Protein AF-A0A9D5E9C3-F1 (afdb_monomer_lite)

Radius of gyration: 20.9 Å; chains: 1; bounding box: 45×48×68 Å

Structure (mmCIF, N/CA/C/O backbone):
data_AF-A0A9D5E9C3-F1
#
_entry.id   AF-A0A9D5E9C3-F1
#
loop_
_atom_site.group_PDB
_atom_site.id
_atom_site.type_symbol
_atom_site.label_atom_id
_atom_site.label_alt_id
_atom_site.label_comp_id
_atom_site.label_asym_id
_atom_site.label_entity_id
_atom_site.label_seq_id
_atom_site.pdbx_PDB_ins_code
_atom_site.Cartn_x
_atom_site.Cartn_y
_atom_site.Cartn_z
_atom_site.occupancy
_atom_site.B_iso_or_equiv
_atom_site.auth_seq_id
_atom_site.auth_comp_id
_atom_site.auth_asym_id
_atom_site.auth_atom_id
_atom_site.pdbx_PDB_model_num
ATOM 1 N N . MET A 1 1 ? -9.361 14.505 45.505 1.00 39.94 1 MET A N 1
ATOM 2 C CA . MET A 1 1 ? -9.891 13.967 44.232 1.00 39.94 1 MET A CA 1
ATOM 3 C C . MET A 1 1 ? -8.953 14.390 43.122 1.00 39.94 1 MET A C 1
ATOM 5 O O . MET A 1 1 ? -8.964 15.556 42.746 1.00 39.94 1 MET A O 1
ATOM 9 N N . ALA A 1 2 ? -8.088 13.479 42.681 1.00 33.25 2 ALA A N 1
ATOM 10 C CA . ALA A 1 2 ? -7.210 13.714 41.546 1.00 33.25 2 ALA A CA 1
ATOM 11 C C . ALA A 1 2 ? -8.075 13.864 40.290 1.00 33.25 2 ALA A C 1
ATOM 13 O O . ALA A 1 2 ? -8.842 12.965 39.948 1.00 33.25 2 ALA A O 1
ATOM 14 N N . LEU A 1 3 ? -7.992 15.026 39.646 1.00 36.69 3 LEU A N 1
ATOM 15 C CA . LEU A 1 3 ? -8.499 15.215 38.300 1.00 36.69 3 LEU A CA 1
ATOM 16 C C . LEU A 1 3 ? -7.567 14.401 37.400 1.00 36.69 3 LEU A C 1
ATOM 18 O O . LEU A 1 3 ? -6.481 14.860 37.056 1.00 36.69 3 LEU A O 1
ATOM 22 N N . ALA A 1 4 ? -7.954 13.162 37.098 1.00 35.88 4 ALA A N 1
ATOM 23 C CA . ALA A 1 4 ? -7.350 12.393 36.023 1.00 35.88 4 ALA A CA 1
ATOM 24 C C . ALA A 1 4 ? -7.684 13.120 34.716 1.00 35.88 4 ALA A C 1
ATOM 26 O O . ALA A 1 4 ? -8.667 12.822 34.045 1.00 35.88 4 ALA A O 1
ATOM 27 N N . GLY A 1 5 ? -6.899 14.147 34.397 1.00 37.91 5 GLY A N 1
ATOM 28 C CA . GLY A 1 5 ? -6.771 14.625 33.038 1.00 37.91 5 GLY A CA 1
ATOM 29 C C . GLY A 1 5 ? -6.123 13.495 32.264 1.00 37.91 5 GLY A C 1
ATOM 30 O O . GLY A 1 5 ? -4.901 13.390 32.232 1.00 37.91 5 GLY A O 1
ATOM 31 N N . THR A 1 6 ? -6.938 12.610 31.695 1.00 38.62 6 THR A N 1
ATOM 32 C CA . THR A 1 6 ? -6.488 11.773 30.594 1.00 38.62 6 THR A CA 1
ATOM 33 C C . THR A 1 6 ? -6.064 12.741 29.501 1.00 38.62 6 THR A C 1
ATOM 35 O O . THR A 1 6 ? -6.905 13.296 28.791 1.00 38.62 6 THR A O 1
ATOM 38 N N . ALA A 1 7 ? -4.761 13.009 29.413 1.00 38.16 7 ALA A N 1
ATOM 39 C CA . ALA A 1 7 ? -4.161 13.424 28.163 1.00 38.16 7 ALA A CA 1
ATOM 40 C C . ALA A 1 7 ? -4.707 12.442 27.124 1.00 38.16 7 ALA A C 1
ATOM 42 O O . ALA A 1 7 ? -4.489 11.237 27.250 1.00 38.16 7 ALA A O 1
ATOM 43 N N . LEU A 1 8 ? -5.547 12.928 26.210 1.00 45.97 8 LEU A N 1
ATOM 44 C CA . LEU A 1 8 ? -6.054 12.122 25.111 1.00 45.97 8 LEU A CA 1
ATOM 45 C C . LEU A 1 8 ? -4.814 11.691 24.337 1.00 45.97 8 LEU A C 1
ATOM 47 O O . LEU A 1 8 ? -4.210 12.510 23.646 1.00 45.97 8 LEU A O 1
ATOM 51 N N . GLY A 1 9 ? -4.369 10.456 24.564 1.00 47.78 9 GLY A N 1
ATOM 52 C CA . GLY A 1 9 ? -3.221 9.908 23.868 1.00 47.78 9 GLY A CA 1
ATOM 53 C C . GLY A 1 9 ? -3.497 10.024 22.378 1.00 47.78 9 GLY A C 1
ATOM 54 O O . GLY A 1 9 ? -4.473 9.457 21.890 1.00 47.78 9 GLY A O 1
ATOM 55 N N . GLN A 1 10 ? -2.665 10.793 21.676 1.00 67.50 10 GLN A N 1
ATOM 56 C CA . GLN A 1 10 ? -2.529 10.714 20.227 1.00 67.50 10 GLN A CA 1
ATOM 57 C C . GLN A 1 10 ? -1.976 9.322 19.921 1.00 67.50 10 GLN A C 1
ATOM 59 O O . GLN A 1 10 ? -0.769 9.112 19.837 1.00 67.50 10 GLN A O 1
ATOM 64 N N . GLY A 1 11 ? -2.871 8.342 19.884 1.00 78.75 11 GLY A N 1
ATOM 65 C CA . GLY A 1 11 ? -2.533 6.967 19.582 1.00 78.75 11 GLY A CA 1
ATOM 66 C C . GLY A 1 11 ? -2.077 6.848 18.137 1.00 78.75 11 GLY A C 1
ATOM 67 O O . GLY A 1 11 ? -2.652 7.486 17.256 1.00 78.75 11 GLY A O 1
ATOM 68 N N . THR A 1 12 ? -1.061 6.031 17.884 1.00 89.25 12 THR A N 1
ATOM 69 C CA . THR A 1 12 ? -0.690 5.658 16.515 1.00 89.25 12 THR A CA 1
ATOM 70 C C . THR A 1 12 ? -1.336 4.323 16.182 1.00 89.25 12 THR A C 1
ATOM 72 O O . THR A 1 12 ? -1.284 3.391 16.978 1.00 89.25 12 THR A O 1
ATOM 75 N N . VAL A 1 13 ? -1.946 4.230 15.008 1.00 92.62 13 VAL A N 1
ATOM 76 C CA . VAL A 1 13 ? -2.424 2.974 14.430 1.00 92.62 13 VAL A CA 1
ATOM 77 C C . VAL A 1 13 ? -1.456 2.559 13.347 1.00 92.62 13 VAL A C 1
ATOM 79 O O . VAL A 1 13 ? -1.006 3.394 12.560 1.00 92.62 13 VAL A O 1
ATOM 82 N N . ARG A 1 14 ? -1.137 1.269 13.309 1.00 94.94 14 ARG A N 1
ATOM 83 C CA . ARG A 1 14 ? -0.261 0.678 12.302 1.00 94.94 14 ARG A CA 1
ATOM 84 C C . ARG A 1 14 ? -1.067 -0.250 11.411 1.00 94.94 14 ARG A C 1
ATOM 86 O O . ARG A 1 14 ? -1.921 -0.998 11.878 1.00 94.94 14 ARG A O 1
ATOM 93 N N . PHE A 1 15 ? -0.768 -0.209 10.127 1.00 96.06 15 PHE A N 1
ATOM 94 C CA . PHE A 1 15 ? -1.408 -0.999 9.092 1.00 96.06 15 PHE A CA 1
ATOM 95 C C . PHE A 1 15 ? -0.355 -1.853 8.414 1.00 96.06 15 PHE A C 1
ATOM 97 O O . PHE A 1 15 ? 0.727 -1.355 8.109 1.00 96.06 15 PHE A O 1
ATOM 104 N N . SER A 1 16 ? -0.655 -3.120 8.145 1.00 96.88 16 SER A N 1
ATOM 105 C CA . SER A 1 16 ? 0.271 -3.953 7.383 1.00 96.88 16 SER A CA 1
ATOM 106 C C . SER A 1 16 ? -0.403 -5.103 6.653 1.00 96.88 16 SER A C 1
ATOM 108 O O . SER A 1 16 ? -1.439 -5.612 7.079 1.00 96.88 16 SER A O 1
ATOM 110 N N . PHE A 1 17 ? 0.213 -5.520 5.552 1.00 95.62 17 PHE A N 1
ATOM 111 C CA . PHE A 1 17 ? 0.013 -6.839 4.963 1.00 95.62 17 PHE A CA 1
ATOM 112 C C . PHE A 1 17 ? 1.307 -7.285 4.279 1.00 95.62 17 PHE A C 1
ATOM 114 O O . PHE A 1 17 ? 2.142 -6.466 3.884 1.00 95.62 17 PHE A O 1
ATOM 121 N N . ALA A 1 18 ? 1.444 -8.590 4.097 1.00 92.56 18 ALA A N 1
ATOM 122 C CA . ALA A 1 18 ? 2.426 -9.174 3.197 1.00 92.56 18 ALA A CA 1
ATOM 123 C C . ALA A 1 18 ? 1.689 -9.923 2.087 1.00 92.56 18 ALA A C 1
ATOM 125 O O . ALA A 1 18 ? 0.591 -10.438 2.323 1.00 92.56 18 ALA A O 1
ATOM 126 N N . ASP A 1 19 ? 2.277 -9.960 0.894 1.00 90.00 19 ASP A N 1
ATOM 127 C CA . ASP A 1 19 ? 1.732 -10.748 -0.205 1.00 90.00 19 ASP A CA 1
ATOM 128 C C . ASP A 1 19 ? 1.502 -12.212 0.206 1.00 90.00 19 ASP A C 1
ATOM 130 O O . ASP A 1 19 ? 2.277 -12.780 0.988 1.00 90.00 19 ASP A O 1
ATOM 134 N N . PRO A 1 20 ? 0.449 -12.850 -0.332 1.00 83.56 20 PRO A N 1
ATOM 135 C CA . PRO A 1 20 ? 0.214 -14.259 -0.102 1.00 83.56 20 PRO A CA 1
ATOM 136 C C . PRO A 1 20 ? 1.337 -15.066 -0.756 1.00 83.56 20 PRO A C 1
ATOM 138 O O . PRO A 1 20 ? 1.889 -14.690 -1.794 1.00 83.56 20 PRO A O 1
ATOM 141 N N . ALA A 1 21 ? 1.687 -16.198 -0.148 1.00 73.88 21 ALA A N 1
ATOM 142 C CA . ALA A 1 21 ? 2.752 -17.042 -0.666 1.00 73.88 21 ALA A CA 1
ATOM 143 C C . ALA A 1 21 ? 2.440 -17.509 -2.101 1.00 73.88 21 ALA A C 1
ATOM 145 O O . ALA A 1 21 ? 1.357 -18.027 -2.369 1.00 73.88 21 ALA A O 1
ATOM 146 N N . GLY A 1 22 ? 3.417 -17.384 -3.005 1.00 68.50 22 GLY A N 1
ATOM 147 C CA . GLY A 1 22 ? 3.388 -18.069 -4.302 1.00 68.50 22 GLY A CA 1
ATOM 148 C C . GLY A 1 22 ? 2.946 -17.265 -5.531 1.00 68.50 22 GLY A C 1
ATOM 149 O O . GLY A 1 22 ? 2.510 -17.882 -6.499 1.00 68.50 22 GLY A O 1
ATOM 150 N N . GLY A 1 23 ? 3.106 -15.939 -5.579 1.00 70.75 23 GLY A N 1
ATOM 151 C CA . GLY A 1 23 ? 2.921 -15.196 -6.834 1.00 70.75 23 GLY A CA 1
ATOM 152 C C . GLY A 1 23 ? 3.382 -13.741 -6.782 1.00 70.75 23 GLY A C 1
ATOM 153 O O . GLY A 1 23 ? 3.457 -13.162 -5.706 1.00 70.75 23 GLY A O 1
ATOM 154 N N . ARG A 1 24 ? 3.667 -13.168 -7.961 1.00 88.25 24 ARG A N 1
ATOM 155 C CA . ARG A 1 24 ? 4.041 -11.759 -8.168 1.00 88.25 24 ARG A CA 1
ATOM 156 C C . ARG A 1 24 ? 2.793 -10.918 -8.420 1.00 88.25 24 ARG A C 1
ATOM 158 O O . ARG A 1 24 ? 2.426 -10.683 -9.571 1.00 88.25 24 ARG A O 1
ATOM 165 N N . GLN A 1 25 ? 2.119 -10.538 -7.339 1.00 93.06 25 GLN A N 1
ATOM 166 C CA . GLN A 1 25 ? 0.794 -9.914 -7.395 1.00 93.06 25 GLN A CA 1
ATOM 167 C C . GLN A 1 25 ? 0.828 -8.466 -7.896 1.00 93.06 25 GLN A C 1
ATOM 169 O O . GLN A 1 25 ? -0.174 -7.964 -8.402 1.00 93.06 25 GLN A O 1
ATOM 174 N N . LEU A 1 26 ? 1.977 -7.792 -7.791 1.00 94.81 26 LEU A N 1
ATOM 175 C CA . LEU A 1 26 ? 2.174 -6.448 -8.318 1.00 94.81 26 LEU A CA 1
ATOM 176 C C . LEU A 1 26 ? 2.711 -6.522 -9.748 1.00 94.81 26 LEU A C 1
ATOM 178 O O . LEU A 1 26 ? 3.733 -7.154 -10.006 1.00 94.81 26 LEU A O 1
ATOM 182 N N . THR A 1 27 ? 2.068 -5.820 -10.676 1.00 95.31 27 THR A N 1
ATOM 183 C CA . THR A 1 27 ? 2.518 -5.703 -12.068 1.00 95.31 27 THR A CA 1
ATOM 184 C C . THR A 1 27 ? 2.642 -4.239 -12.457 1.00 95.31 27 THR A C 1
ATOM 186 O O . THR A 1 27 ? 1.715 -3.473 -12.229 1.00 95.31 27 THR A O 1
ATOM 189 N N . ASN A 1 28 ? 3.758 -3.860 -13.078 1.00 94.50 28 ASN A N 1
ATOM 190 C CA . ASN A 1 28 ? 3.872 -2.636 -13.865 1.00 94.50 28 ASN A CA 1
ATOM 191 C C . ASN A 1 28 ? 3.694 -2.979 -15.344 1.00 94.50 28 ASN A C 1
ATOM 193 O O . ASN A 1 28 ? 4.502 -3.724 -15.909 1.00 94.50 28 ASN A O 1
ATOM 197 N N . ALA A 1 29 ? 2.676 -2.408 -15.976 1.00 93.19 29 ALA A N 1
ATOM 198 C CA . ALA A 1 29 ? 2.455 -2.510 -17.409 1.00 93.19 29 ALA A CA 1
ATOM 199 C C . ALA A 1 29 ? 2.175 -1.118 -17.976 1.00 93.19 29 ALA A C 1
ATOM 201 O O . ALA A 1 29 ? 1.230 -0.456 -17.556 1.00 93.19 29 ALA A O 1
ATOM 202 N N . ALA A 1 30 ? 3.003 -0.676 -18.928 1.00 89.88 30 ALA A N 1
ATOM 203 C CA . ALA A 1 30 ? 2.865 0.630 -19.577 1.00 89.88 30 ALA A CA 1
ATOM 204 C C . ALA A 1 30 ? 2.742 1.784 -18.561 1.00 89.88 30 ALA A C 1
ATOM 206 O O . ALA A 1 30 ? 1.816 2.591 -18.623 1.00 89.88 30 ALA A O 1
ATOM 207 N N . SER A 1 31 ? 3.668 1.821 -17.596 1.00 91.62 31 SER A N 1
ATOM 208 C CA . SER A 1 31 ? 3.702 2.813 -16.513 1.00 91.62 31 SER A CA 1
ATOM 209 C C . SER A 1 31 ? 2.483 2.811 -15.585 1.00 91.62 31 SER A C 1
ATOM 211 O O . SER A 1 31 ? 2.291 3.756 -14.827 1.00 91.62 31 SER A O 1
ATOM 213 N N . THR A 1 32 ? 1.662 1.763 -15.617 1.00 94.75 32 THR A N 1
ATOM 214 C CA . THR A 1 32 ? 0.571 1.569 -14.664 1.00 94.75 32 THR A CA 1
ATOM 215 C C . THR A 1 32 ? 0.895 0.382 -13.773 1.00 94.75 32 THR A C 1
ATOM 217 O O . THR A 1 32 ? 1.017 -0.750 -14.241 1.00 94.75 32 THR A O 1
ATOM 220 N N . LEU A 1 33 ? 1.018 0.648 -12.479 1.00 95.75 33 LEU A N 1
ATOM 221 C CA . LEU A 1 33 ? 1.084 -0.361 -11.440 1.00 95.75 33 LEU A CA 1
ATOM 222 C C . LEU A 1 33 ? -0.328 -0.816 -11.086 1.00 95.75 33 LEU A C 1
ATOM 224 O O . LEU A 1 33 ? -1.202 -0.002 -10.772 1.00 95.75 33 LEU A O 1
ATOM 228 N N . THR A 1 34 ? -0.520 -2.126 -11.106 1.00 96.31 34 THR A N 1
ATOM 229 C CA . THR A 1 34 ? -1.755 -2.793 -10.708 1.00 96.31 34 THR A CA 1
ATOM 230 C C . THR A 1 34 ? -1.462 -3.963 -9.790 1.00 96.31 34 THR A C 1
ATOM 232 O O . THR A 1 34 ? -0.425 -4.614 -9.927 1.00 96.31 34 THR A O 1
ATOM 235 N N . TYR A 1 35 ? -2.395 -4.253 -8.891 1.00 95.06 35 TYR A N 1
ATOM 236 C CA . TYR A 1 35 ? -2.349 -5.433 -8.033 1.00 95.06 35 TYR A CA 1
ATOM 237 C C . TYR A 1 35 ? -3.403 -6.456 -8.464 1.00 95.06 35 TYR A C 1
ATOM 239 O O . TYR A 1 35 ? -4.497 -6.061 -8.875 1.00 95.06 35 TYR A O 1
ATOM 247 N N . ASP A 1 36 ? -3.087 -7.749 -8.366 1.00 92.38 36 ASP A N 1
ATOM 248 C CA . ASP A 1 36 ? -4.055 -8.822 -8.593 1.00 92.38 36 ASP A CA 1
ATOM 249 C C . ASP A 1 36 ? -5.148 -8.797 -7.517 1.00 92.38 36 ASP A C 1
ATOM 251 O O . ASP A 1 36 ? -4.983 -9.260 -6.386 1.00 92.38 36 ASP A O 1
ATOM 255 N N . SER A 1 37 ? -6.313 -8.275 -7.891 1.00 85.25 37 SER A N 1
ATOM 256 C CA . SER A 1 37 ? -7.471 -8.206 -7.011 1.00 85.25 37 SER A CA 1
ATOM 257 C C . SER A 1 37 ? -8.120 -9.567 -6.755 1.00 85.25 37 SER A C 1
ATOM 259 O O . SER A 1 37 ? -9.111 -9.615 -6.029 1.00 85.25 37 SER A O 1
ATOM 261 N N . ALA A 1 38 ? -7.609 -10.682 -7.291 1.00 87.12 38 ALA A N 1
ATOM 262 C CA . ALA A 1 38 ? -8.002 -12.037 -6.906 1.00 87.12 38 ALA A CA 1
ATOM 263 C C . ALA A 1 38 ? -7.233 -12.559 -5.677 1.00 87.12 38 ALA A C 1
ATOM 265 O O . ALA A 1 38 ? -7.743 -13.434 -4.973 1.00 87.12 38 ALA A O 1
ATOM 266 N N . ALA A 1 39 ? -6.064 -11.992 -5.370 1.00 90.50 39 ALA A N 1
ATOM 267 C CA . ALA A 1 39 ? -5.250 -12.403 -4.235 1.00 90.50 39 ALA A CA 1
ATOM 268 C C . ALA A 1 39 ? -5.952 -12.121 -2.890 1.00 90.50 39 ALA A C 1
ATOM 270 O O . ALA A 1 39 ? -6.578 -11.073 -2.683 1.00 90.50 39 ALA A O 1
ATOM 271 N N . VAL A 1 40 ? -5.870 -13.087 -1.971 1.00 91.81 40 VAL A N 1
ATOM 272 C CA . VAL A 1 40 ? -6.422 -12.982 -0.613 1.00 91.81 40 VAL A CA 1
ATOM 273 C C . VAL A 1 40 ? -5.310 -12.574 0.342 1.00 91.81 40 VAL A C 1
ATOM 275 O O . VAL A 1 40 ? -4.254 -13.202 0.373 1.00 91.81 40 VAL A O 1
ATOM 278 N N . LEU A 1 41 ? -5.568 -11.531 1.125 1.00 92.88 41 LEU A N 1
ATOM 279 C CA . LEU A 1 41 ? -4.627 -10.920 2.053 1.00 92.88 41 LEU A CA 1
ATOM 280 C C . LEU A 1 41 ? -5.129 -11.030 3.487 1.00 92.88 41 LEU A C 1
ATOM 282 O O . LEU A 1 41 ? -6.326 -10.917 3.759 1.00 92.88 41 LEU A O 1
ATOM 286 N N . SER A 1 42 ? -4.174 -11.141 4.404 1.00 94.50 42 SER A N 1
ATOM 287 C CA . SER A 1 42 ? -4.385 -10.853 5.819 1.00 94.50 42 SER A CA 1
ATOM 288 C C . SER A 1 42 ? -3.950 -9.419 6.081 1.00 94.50 42 SER A C 1
ATOM 290 O O . SER A 1 42 ? -2.754 -9.132 6.134 1.00 94.50 42 SER A O 1
ATOM 292 N N . PHE A 1 43 ? -4.918 -8.515 6.222 1.00 96.31 43 PHE A N 1
ATOM 293 C CA . PHE A 1 43 ? -4.640 -7.122 6.553 1.00 96.31 43 PHE A CA 1
ATOM 294 C C . PHE A 1 43 ? -4.744 -6.900 8.060 1.00 96.31 43 PHE A C 1
ATOM 296 O O . PHE A 1 43 ? -5.778 -7.179 8.665 1.00 96.31 43 PHE A O 1
ATOM 303 N N . ILE A 1 44 ? -3.669 -6.408 8.664 1.00 96.94 44 ILE A N 1
ATOM 304 C CA . ILE A 1 44 ? -3.549 -6.226 10.108 1.00 96.94 44 ILE A CA 1
ATOM 305 C C . ILE A 1 44 ? -3.648 -4.739 10.431 1.00 96.94 44 ILE A C 1
ATOM 307 O O . ILE A 1 44 ? -2.950 -3.914 9.837 1.00 96.94 44 ILE A O 1
ATOM 311 N N . VAL A 1 45 ? -4.490 -4.425 11.411 1.00 96.25 45 VAL A N 1
ATOM 312 C CA . VAL A 1 45 ? -4.638 -3.104 12.018 1.00 96.25 45 VAL A CA 1
ATOM 313 C C . VAL A 1 45 ? -4.247 -3.220 13.480 1.00 96.25 45 VAL A C 1
ATOM 315 O O . VAL A 1 45 ? -4.982 -3.798 14.276 1.00 96.25 45 VAL A O 1
ATOM 318 N N . ASP A 1 46 ? -3.089 -2.681 13.835 1.00 94.75 46 ASP A N 1
ATOM 319 C CA . ASP A 1 46 ? -2.586 -2.682 15.203 1.00 94.75 46 ASP A CA 1
ATOM 320 C C . ASP A 1 46 ? -2.819 -1.318 15.855 1.00 94.75 46 ASP A C 1
ATOM 322 O O . ASP A 1 46 ? -2.227 -0.307 15.469 1.00 94.75 46 ASP A O 1
ATOM 326 N N . GLY A 1 47 ? -3.723 -1.309 16.831 1.00 90.62 47 GLY A N 1
ATOM 327 C CA . GLY A 1 47 ? -4.084 -0.150 17.636 1.00 90.62 47 GLY A CA 1
ATOM 328 C C . GLY A 1 47 ? -3.511 -0.157 19.044 1.00 90.62 47 GLY A C 1
ATOM 329 O O . GLY A 1 47 ? -3.968 0.636 19.867 1.00 90.62 47 GLY A O 1
ATOM 330 N N . SER A 1 48 ? -2.575 -1.055 19.363 1.00 89.94 48 SER A N 1
ATOM 331 C CA . SER A 1 48 ? -2.089 -1.241 20.737 1.00 89.94 48 SER A CA 1
ATOM 332 C C . SER A 1 48 ? -1.503 0.046 21.331 1.00 89.94 48 SER A C 1
ATOM 334 O O . SER A 1 48 ? -1.837 0.406 22.461 1.00 89.94 48 SER A O 1
ATOM 336 N N . ASP A 1 49 ? -0.752 0.808 20.532 1.00 86.06 49 ASP A N 1
ATOM 337 C CA . ASP A 1 49 ? -0.232 2.140 20.888 1.00 86.06 49 ASP A CA 1
ATOM 338 C C . ASP A 1 49 ? -1.341 3.193 21.082 1.00 86.06 49 ASP A C 1
ATOM 340 O O . ASP A 1 49 ? -1.140 4.219 21.732 1.00 86.06 49 ASP A O 1
ATOM 344 N N . ALA A 1 50 ? -2.521 2.954 20.512 1.00 84.81 50 ALA A N 1
ATOM 345 C CA . ALA A 1 50 ? -3.705 3.794 20.633 1.00 84.81 50 ALA A CA 1
ATOM 346 C C . ALA A 1 50 ? -4.724 3.295 21.669 1.00 84.81 50 ALA A C 1
ATOM 348 O O . ALA A 1 50 ? -5.793 3.890 21.815 1.00 84.81 50 ALA A O 1
ATOM 349 N N . GLY A 1 51 ? -4.405 2.224 22.401 1.00 84.12 51 GLY A N 1
ATOM 350 C CA . GLY A 1 51 ? -5.255 1.685 23.460 1.00 84.12 51 GLY A CA 1
ATOM 351 C C . GLY A 1 51 ? -6.411 0.803 22.980 1.00 84.12 51 GLY A C 1
ATOM 352 O O . GLY A 1 51 ? -7.367 0.621 23.734 1.00 84.12 51 GLY A O 1
ATOM 353 N N . PHE A 1 52 ? -6.347 0.241 21.767 1.00 86.38 52 PHE A N 1
ATOM 354 C CA . PHE A 1 52 ? -7.309 -0.762 21.286 1.00 86.38 52 PHE A CA 1
ATOM 355 C C . PHE A 1 52 ? -6.597 -1.998 20.705 1.00 86.38 52 PHE A C 1
ATOM 357 O O . PHE A 1 52 ? -5.430 -1.914 20.328 1.00 86.38 52 PHE A O 1
ATOM 364 N N . PRO A 1 53 ? -7.234 -3.184 20.692 1.00 89.31 53 PRO A N 1
ATOM 365 C CA . PRO A 1 53 ? -6.550 -4.414 20.306 1.00 89.31 53 PRO A CA 1
ATOM 366 C C . PRO A 1 53 ? -6.210 -4.443 18.813 1.00 89.31 53 PRO A C 1
ATOM 368 O O . PRO A 1 53 ? -6.869 -3.812 17.986 1.00 89.31 53 PRO A O 1
ATOM 371 N N . SER A 1 54 ? -5.206 -5.248 18.466 1.00 93.88 54 SER A N 1
ATOM 372 C CA . SER A 1 54 ? -4.920 -5.568 17.069 1.00 93.88 54 SER A CA 1
ATOM 373 C C . SER A 1 54 ? -6.068 -6.371 16.452 1.00 93.88 54 SER A C 1
ATOM 375 O O . SER A 1 54 ? -6.601 -7.295 17.070 1.00 93.88 54 SER A O 1
ATOM 377 N N . THR A 1 55 ? -6.447 -6.012 15.229 1.00 95.00 55 THR A N 1
ATOM 378 C CA . THR A 1 55 ? -7.513 -6.648 14.453 1.00 95.00 55 THR A CA 1
ATOM 379 C C . THR A 1 55 ? -6.963 -7.131 13.119 1.00 95.00 55 THR A C 1
ATOM 381 O O . THR A 1 55 ? -6.224 -6.417 12.447 1.00 95.00 55 THR A O 1
ATOM 384 N N . THR A 1 56 ? -7.336 -8.346 12.711 1.00 96.25 56 THR A N 1
ATOM 385 C CA . THR A 1 56 ? -6.941 -8.919 11.417 1.00 96.25 56 THR A CA 1
ATOM 386 C C . THR A 1 56 ? -8.158 -9.125 10.525 1.00 96.25 56 THR A C 1
ATOM 388 O O . THR A 1 56 ? -9.083 -9.854 10.875 1.00 96.25 56 THR A O 1
ATOM 391 N N . PHE A 1 57 ? -8.121 -8.537 9.334 1.00 94.69 57 PHE A N 1
ATOM 392 C CA . PHE A 1 57 ? -9.059 -8.785 8.248 1.00 94.69 57 PHE A CA 1
ATOM 393 C C . PHE A 1 57 ? -8.494 -9.904 7.361 1.00 94.69 57 PHE A C 1
ATOM 395 O O . PHE A 1 57 ? -7.714 -9.650 6.446 1.00 94.69 57 PHE A O 1
ATOM 402 N N . ALA A 1 58 ? -8.856 -11.156 7.661 1.00 93.25 58 ALA A N 1
ATOM 403 C CA . ALA A 1 58 ? -8.284 -12.356 7.027 1.00 93.25 58 ALA A CA 1
ATOM 404 C C . ALA A 1 58 ? -8.783 -12.642 5.592 1.00 93.25 58 ALA A C 1
ATOM 406 O O . ALA A 1 58 ? -8.245 -13.512 4.915 1.00 93.25 58 ALA A O 1
ATOM 407 N N . ASN A 1 59 ? -9.825 -11.940 5.137 1.00 92.69 59 ASN A N 1
ATOM 408 C CA . ASN A 1 59 ? -10.373 -12.041 3.780 1.00 92.69 59 ASN A CA 1
ATOM 409 C C . ASN A 1 59 ? -10.285 -10.685 3.061 1.00 92.69 59 ASN A C 1
ATOM 411 O O . ASN A 1 59 ? -11.252 -10.222 2.446 1.00 92.69 59 ASN A O 1
ATOM 415 N N . ALA A 1 60 ? -9.152 -9.998 3.217 1.00 94.19 60 ALA A N 1
ATOM 416 C CA . ALA A 1 60 ? -8.918 -8.718 2.569 1.00 94.19 60 ALA A CA 1
ATOM 417 C C . ALA A 1 60 ? -8.438 -8.916 1.123 1.00 94.19 60 ALA A C 1
ATOM 419 O O . ALA A 1 60 ? -7.843 -9.933 0.771 1.00 94.19 60 ALA A O 1
ATOM 420 N N . GLY A 1 61 ? -8.718 -7.941 0.271 1.00 93.56 61 GLY A N 1
ATOM 421 C CA . GLY A 1 61 ? -8.178 -7.811 -1.075 1.00 93.56 61 GLY A CA 1
ATOM 422 C C . GLY A 1 61 ? -7.607 -6.412 -1.259 1.00 93.56 61 GLY A C 1
ATOM 423 O O . GLY A 1 61 ? -7.945 -5.492 -0.509 1.00 93.56 61 GLY A O 1
ATOM 424 N N . LEU A 1 62 ? -6.739 -6.261 -2.254 1.00 94.38 62 LEU A N 1
ATOM 425 C CA . LEU A 1 62 ? -6.151 -4.982 -2.621 1.00 94.38 62 LEU A CA 1
ATOM 426 C C . LEU A 1 62 ? -6.512 -4.654 -4.066 1.00 94.38 62 LEU A C 1
ATOM 428 O O . LEU A 1 62 ? -6.265 -5.427 -4.986 1.00 94.38 62 LEU A O 1
ATOM 432 N N . GLU A 1 63 ? -7.084 -3.476 -4.256 1.00 93.50 63 GLU A N 1
ATOM 433 C CA . GLU A 1 63 ? -7.152 -2.818 -5.548 1.00 93.50 63 GLU A CA 1
ATOM 434 C C . GLU A 1 63 ? -6.106 -1.712 -5.539 1.00 93.50 63 GLU A C 1
ATOM 436 O O . GLU A 1 63 ? -6.142 -0.820 -4.695 1.00 93.50 63 GLU A O 1
ATOM 441 N N . LEU A 1 64 ? -5.159 -1.777 -6.465 1.00 95.12 64 LEU A N 1
ATOM 442 C CA . LEU A 1 64 ? -4.110 -0.780 -6.617 1.00 95.12 64 LEU A CA 1
ATOM 443 C C . LEU A 1 64 ? -4.101 -0.339 -8.071 1.00 95.12 64 LEU A C 1
ATOM 445 O O . LEU A 1 64 ? -4.079 -1.179 -8.972 1.00 95.12 64 LEU A O 1
ATOM 449 N N . ARG A 1 65 ? -4.141 0.973 -8.286 1.00 95.62 65 ARG A N 1
ATOM 450 C CA . ARG A 1 65 ? -4.030 1.599 -9.603 1.00 95.62 65 ARG A CA 1
ATOM 451 C C . ARG A 1 65 ? -3.201 2.858 -9.457 1.00 95.62 65 ARG A C 1
ATOM 453 O O . ARG A 1 65 ? -3.705 3.891 -9.022 1.00 95.62 65 ARG A O 1
ATOM 460 N N . LEU A 1 66 ? -1.925 2.743 -9.799 1.00 96.12 66 LEU A N 1
ATOM 461 C CA . LEU A 1 66 ? -0.961 3.827 -9.674 1.00 96.12 66 LEU A CA 1
ATOM 462 C C . LEU A 1 66 ? -0.285 4.073 -11.022 1.00 96.12 66 LEU A C 1
ATOM 464 O O . LEU A 1 66 ? 0.228 3.148 -11.641 1.00 96.12 66 LEU A O 1
ATOM 468 N N . SER A 1 67 ? -0.270 5.318 -11.472 1.00 95.25 67 SER A N 1
ATOM 469 C CA . SER A 1 67 ? 0.505 5.772 -12.620 1.00 95.25 67 SER A CA 1
ATOM 470 C C . SER A 1 67 ? 1.916 6.130 -12.168 1.00 95.25 67 SER A C 1
ATOM 472 O O . SER A 1 67 ? 2.090 6.845 -11.184 1.00 95.25 67 SER A O 1
ATOM 474 N N . VAL A 1 68 ? 2.920 5.672 -12.909 1.00 93.62 68 VAL A N 1
ATOM 475 C CA . VAL A 1 68 ? 4.337 5.951 -12.667 1.00 93.62 68 VAL A CA 1
ATOM 476 C C . VAL A 1 68 ? 4.846 6.911 -13.738 1.00 93.62 68 VAL A C 1
ATOM 478 O O . VAL A 1 68 ? 4.770 6.634 -14.933 1.00 93.62 68 VAL A O 1
ATOM 481 N N . GLY A 1 69 ? 5.354 8.066 -13.323 1.00 92.19 69 GLY A N 1
ATOM 482 C CA . GLY A 1 69 ? 5.939 9.045 -14.232 1.00 92.19 69 GLY A CA 1
ATOM 483 C C . GLY A 1 69 ? 7.336 8.658 -14.722 1.00 92.19 69 GLY A C 1
ATOM 484 O O . GLY A 1 69 ? 7.843 7.564 -14.474 1.00 92.19 69 GLY A O 1
ATOM 485 N N . ALA A 1 70 ? 7.983 9.592 -15.418 1.00 91.06 70 ALA A N 1
ATOM 486 C CA . ALA A 1 70 ? 9.380 9.439 -15.808 1.00 91.06 70 ALA A CA 1
ATOM 487 C C . ALA A 1 70 ? 10.292 9.458 -14.571 1.00 91.06 70 ALA A C 1
ATOM 489 O O . ALA A 1 70 ? 10.154 10.315 -13.696 1.00 91.06 70 ALA A O 1
ATOM 490 N N . ALA A 1 71 ? 11.231 8.521 -14.516 1.00 92.25 71 ALA A N 1
ATOM 491 C CA . ALA A 1 71 ? 12.220 8.427 -13.462 1.00 92.25 71 ALA A CA 1
ATOM 492 C C . ALA A 1 71 ? 13.419 9.343 -13.727 1.00 92.25 71 ALA A C 1
ATOM 494 O O . ALA A 1 71 ? 13.915 9.450 -14.849 1.00 92.25 71 ALA A O 1
ATOM 495 N N . VAL A 1 72 ? 13.940 9.933 -12.658 1.00 91.69 72 VAL A N 1
ATOM 496 C CA . VAL A 1 72 ? 15.233 10.610 -12.606 1.00 91.69 72 VAL A CA 1
ATOM 497 C C . VAL A 1 72 ? 16.203 9.706 -11.859 1.00 91.69 72 VAL A C 1
ATOM 499 O O . VAL A 1 72 ? 15.875 9.185 -10.795 1.00 91.69 72 VAL A O 1
ATOM 502 N N . VAL A 1 73 ? 17.403 9.514 -12.406 1.00 89.19 73 VAL A N 1
ATOM 503 C CA . VAL A 1 73 ? 18.460 8.723 -11.765 1.00 89.19 73 VAL A CA 1
ATOM 504 C C . VAL A 1 73 ? 19.564 9.659 -11.292 1.00 89.19 73 VAL A C 1
ATOM 506 O O . VAL A 1 73 ? 20.152 10.378 -12.095 1.00 89.19 73 VAL A O 1
ATOM 509 N N . ASN A 1 74 ? 19.863 9.639 -9.995 1.00 86.31 74 ASN A N 1
ATOM 510 C CA . ASN A 1 74 ? 20.954 10.401 -9.399 1.00 86.31 74 ASN A CA 1
ATOM 511 C C . ASN A 1 74 ? 21.741 9.511 -8.430 1.00 86.31 74 ASN A C 1
ATOM 513 O O . ASN A 1 74 ? 21.155 8.865 -7.567 1.00 86.31 74 ASN A O 1
ATOM 517 N N . ALA A 1 75 ? 23.066 9.451 -8.591 1.00 85.12 75 ALA A N 1
ATOM 518 C CA . ALA A 1 75 ? 23.966 8.666 -7.738 1.00 85.12 75 ALA A CA 1
ATOM 519 C C . ALA A 1 75 ? 23.531 7.194 -7.520 1.00 85.12 75 ALA A C 1
ATOM 521 O O . ALA A 1 75 ? 23.698 6.641 -6.437 1.00 85.12 75 ALA A O 1
ATOM 522 N N . GLY A 1 76 ? 22.956 6.553 -8.546 1.00 81.31 76 GLY A N 1
ATOM 523 C CA . GLY A 1 76 ? 22.491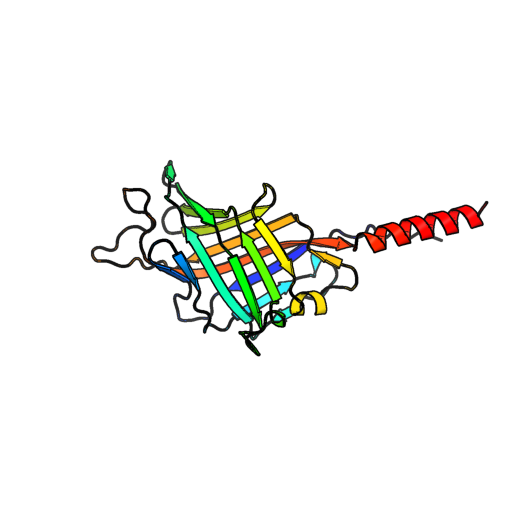 5.158 -8.473 1.00 81.31 76 GLY A CA 1
ATOM 524 C C . GLY A 1 76 ? 21.132 4.958 -7.788 1.00 81.31 76 GLY A C 1
ATOM 525 O O . GLY A 1 76 ? 20.673 3.823 -7.669 1.00 81.31 76 GLY A O 1
ATOM 526 N N . VAL A 1 77 ? 20.476 6.045 -7.382 1.00 87.62 77 VAL A N 1
ATOM 527 C CA . VAL A 1 77 ? 19.098 6.065 -6.892 1.00 87.62 77 VAL A CA 1
ATOM 528 C C . VAL A 1 77 ? 18.197 6.539 -8.020 1.00 87.62 77 VAL A C 1
ATOM 530 O O . VAL A 1 77 ? 18.402 7.619 -8.574 1.00 87.62 77 VAL A O 1
ATOM 533 N N . ALA A 1 78 ? 17.199 5.737 -8.369 1.00 90.56 78 ALA A N 1
ATOM 534 C CA . ALA A 1 78 ? 16.184 6.123 -9.332 1.00 90.56 78 ALA A CA 1
ATOM 535 C C . ALA A 1 78 ? 14.887 6.494 -8.620 1.00 90.56 78 ALA A C 1
ATOM 537 O O . ALA A 1 78 ? 14.408 5.742 -7.773 1.00 90.56 78 ALA A O 1
ATOM 538 N N . GLN A 1 79 ? 14.313 7.633 -8.985 1.00 92.69 79 GLN A N 1
ATOM 539 C CA . GLN A 1 79 ? 13.092 8.157 -8.397 1.00 92.69 79 GLN A CA 1
ATOM 540 C C . GLN A 1 79 ? 12.098 8.526 -9.495 1.00 92.69 79 GLN A C 1
ATOM 542 O O . GLN A 1 79 ? 12.466 9.256 -10.407 1.00 92.69 79 GLN A O 1
ATOM 547 N N . ALA A 1 80 ? 10.846 8.079 -9.403 1.00 92.75 80 ALA A N 1
ATOM 548 C CA . ALA A 1 80 ? 9.771 8.503 -10.303 1.00 92.75 80 ALA A CA 1
ATOM 549 C C . ALA A 1 80 ? 8.555 8.981 -9.501 1.00 92.75 80 ALA A C 1
ATOM 551 O O . ALA A 1 80 ? 8.243 8.376 -8.474 1.00 92.75 80 ALA A O 1
ATOM 552 N N . PRO A 1 81 ? 7.841 10.030 -9.940 1.00 92.81 81 PRO A N 1
ATOM 553 C CA . PRO A 1 81 ? 6.599 10.420 -9.291 1.00 92.81 81 PRO A CA 1
ATOM 554 C C . PRO A 1 81 ? 5.528 9.346 -9.518 1.00 92.81 81 PRO A C 1
ATOM 556 O O . PRO A 1 81 ? 5.460 8.743 -10.590 1.00 92.81 81 PRO A O 1
ATOM 559 N N . ILE A 1 82 ? 4.692 9.119 -8.509 1.00 93.62 82 ILE A N 1
ATOM 560 C CA . ILE A 1 82 ? 3.533 8.226 -8.570 1.00 93.62 82 ILE A CA 1
ATOM 561 C C . ILE A 1 82 ? 2.260 9.012 -8.256 1.00 93.62 82 ILE A C 1
ATOM 563 O O . ILE A 1 82 ? 2.274 9.872 -7.382 1.00 93.62 82 ILE A O 1
ATOM 567 N N . SER A 1 83 ? 1.157 8.679 -8.923 1.00 94.06 83 SER A N 1
ATOM 568 C CA . SER A 1 83 ? -0.185 9.148 -8.561 1.00 94.06 83 SER A CA 1
ATOM 569 C C . SER A 1 83 ? -1.244 8.069 -8.803 1.00 94.06 83 SER A C 1
ATOM 571 O O . SER A 1 83 ? -1.012 7.130 -9.559 1.00 94.06 83 SER A O 1
ATOM 573 N N . GLY A 1 84 ? -2.404 8.163 -8.160 1.00 95.38 84 GLY A N 1
ATOM 574 C CA . GLY A 1 84 ? -3.499 7.201 -8.266 1.00 95.38 84 GLY A CA 1
ATOM 575 C C . GLY A 1 84 ? -4.066 6.835 -6.900 1.00 95.38 84 GLY A C 1
ATOM 576 O O . GLY A 1 84 ? -4.126 7.673 -6.006 1.00 95.38 84 GLY A O 1
ATOM 577 N N . PHE A 1 85 ? -4.494 5.588 -6.722 1.00 94.81 85 PHE A N 1
ATOM 578 C CA . PHE A 1 85 ? -5.065 5.146 -5.454 1.00 94.81 85 PHE A CA 1
ATOM 579 C C . PHE A 1 85 ? -4.755 3.684 -5.137 1.00 94.81 85 PHE A C 1
ATOM 581 O O . PHE A 1 85 ? -4.430 2.870 -6.009 1.00 94.81 85 PHE A O 1
ATOM 588 N N . PHE A 1 86 ? -4.933 3.348 -3.865 1.00 95.00 86 PHE A N 1
ATOM 589 C CA . PHE A 1 86 ? -5.098 1.983 -3.406 1.00 95.00 86 PHE A CA 1
ATOM 590 C C . PHE A 1 86 ? -6.327 1.866 -2.504 1.00 95.00 86 PHE A C 1
ATOM 592 O O . PHE A 1 86 ? -6.707 2.794 -1.788 1.00 95.00 86 PHE A O 1
ATOM 599 N N . ARG A 1 87 ? -6.951 0.696 -2.523 1.00 94.75 87 ARG A N 1
ATOM 600 C CA . ARG A 1 87 ? -8.111 0.360 -1.708 1.00 94.75 87 ARG A CA 1
ATOM 601 C C . ARG A 1 87 ? -7.942 -1.050 -1.172 1.00 94.75 87 ARG A C 1
ATOM 603 O O . ARG A 1 87 ? -7.907 -2.009 -1.936 1.00 94.75 87 ARG A O 1
ATOM 610 N N . ILE A 1 88 ? -7.876 -1.163 0.146 1.00 95.06 88 ILE A N 1
ATOM 611 C CA . ILE A 1 88 ? -7.960 -2.431 0.861 1.00 95.06 88 ILE A CA 1
ATOM 612 C C . ILE A 1 88 ? -9.427 -2.648 1.207 1.00 95.06 88 ILE A C 1
ATOM 614 O O . ILE A 1 88 ? -10.062 -1.775 1.805 1.00 95.06 88 ILE A O 1
ATOM 618 N N . PHE A 1 89 ? -9.980 -3.789 0.814 1.00 94.56 89 PHE A N 1
ATOM 619 C CA . PHE A 1 89 ? -11.405 -4.079 0.951 1.00 94.56 89 PHE A CA 1
ATOM 620 C C . PHE A 1 89 ? -11.656 -5.503 1.442 1.00 94.56 89 PHE A C 1
ATOM 622 O O . PHE A 1 89 ? -10.845 -6.401 1.240 1.00 94.56 89 PHE A O 1
ATOM 629 N N . ASN A 1 90 ? -12.808 -5.719 2.068 1.00 92.94 90 ASN A N 1
ATOM 630 C CA . ASN A 1 90 ? -13.309 -7.037 2.421 1.00 92.94 90 ASN A CA 1
ATOM 631 C C . ASN A 1 90 ? -13.876 -7.731 1.170 1.00 92.94 90 ASN A C 1
ATOM 633 O O . ASN A 1 90 ? -14.848 -7.263 0.563 1.00 92.94 90 ASN A O 1
ATOM 637 N N . ARG A 1 91 ? -13.296 -8.876 0.797 1.00 89.12 91 ARG A N 1
ATOM 638 C CA . ARG A 1 91 ? -13.638 -9.616 -0.429 1.00 89.12 91 ARG A CA 1
ATOM 639 C C . ARG A 1 91 ? -15.018 -10.267 -0.416 1.00 89.12 91 ARG A C 1
ATOM 641 O O . ARG A 1 91 ? -15.440 -10.781 -1.443 1.00 89.12 91 ARG A O 1
ATOM 648 N N . THR A 1 92 ? -15.726 -10.260 0.712 1.00 86.69 92 THR A N 1
ATOM 649 C CA .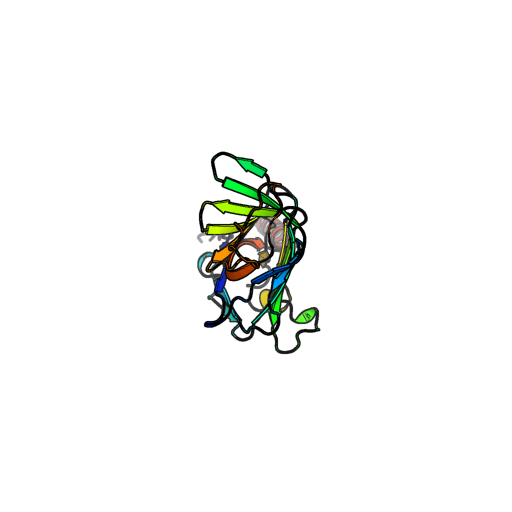 THR A 1 92 ? -17.068 -10.860 0.815 1.00 86.69 92 THR A CA 1
ATOM 650 C C . THR A 1 92 ? -18.066 -10.235 -0.178 1.00 86.69 92 THR A C 1
ATOM 652 O O . THR A 1 92 ? -18.982 -10.911 -0.630 1.00 86.69 92 THR A O 1
ATOM 655 N N . ASN A 1 93 ? -17.867 -8.966 -0.560 1.00 72.69 93 ASN A N 1
ATOM 656 C CA . ASN A 1 93 ? -18.599 -8.289 -1.638 1.00 72.69 93 ASN A CA 1
ATOM 657 C C . ASN A 1 93 ? -17.704 -7.210 -2.306 1.00 72.69 93 ASN A C 1
ATOM 659 O O . ASN A 1 93 ? -17.747 -6.040 -1.917 1.00 72.69 93 ASN A O 1
ATOM 663 N N . PRO A 1 94 ? -16.838 -7.593 -3.261 1.00 70.12 94 PRO A N 1
ATOM 664 C CA . PRO A 1 94 ? -15.738 -6.751 -3.753 1.00 70.12 94 PRO A CA 1
ATOM 665 C C . PRO A 1 94 ? -16.200 -5.476 -4.482 1.00 70.12 94 PRO A C 1
ATOM 667 O O . PRO A 1 94 ? -15.483 -4.469 -4.496 1.00 70.12 94 PRO A O 1
ATOM 670 N N . ASP A 1 95 ? -17.414 -5.496 -5.035 1.00 72.06 95 ASP A N 1
ATOM 671 C CA . ASP A 1 95 ? -17.982 -4.397 -5.821 1.00 72.06 95 ASP A CA 1
ATOM 672 C C . ASP A 1 95 ? -18.675 -3.335 -4.955 1.00 72.06 95 ASP A C 1
ATOM 674 O O . ASP A 1 95 ? -19.008 -2.250 -5.436 1.00 72.06 95 ASP A O 1
ATOM 678 N N . SER A 1 96 ? -18.877 -3.601 -3.660 1.00 75.75 96 SER A N 1
ATOM 679 C CA . SER A 1 96 ? -19.507 -2.632 -2.767 1.00 75.75 96 SER A CA 1
ATOM 680 C C . SER A 1 96 ? -18.503 -1.607 -2.240 1.00 75.75 96 SER A C 1
ATOM 682 O O . SER A 1 96 ? -17.491 -1.949 -1.624 1.00 75.75 96 SER A O 1
ATOM 684 N N . ALA A 1 97 ? -18.823 -0.318 -2.376 1.00 68.56 97 ALA A N 1
ATOM 685 C CA . ALA A 1 97 ? -18.066 0.760 -1.736 1.00 68.56 97 ALA A CA 1
ATOM 686 C C . ALA A 1 97 ? -18.021 0.623 -0.198 1.00 68.56 97 ALA A C 1
ATOM 688 O O . ALA A 1 97 ? -17.038 1.033 0.426 1.00 68.56 97 ALA A O 1
ATOM 689 N N . THR A 1 98 ? -19.035 -0.011 0.408 1.00 77.19 98 THR A N 1
ATOM 690 C CA . THR A 1 98 ? -19.134 -0.237 1.864 1.00 77.19 98 THR A CA 1
ATOM 691 C C . THR A 1 98 ? -18.112 -1.234 2.398 1.00 77.19 98 THR A C 1
ATOM 693 O O . THR A 1 98 ? -17.867 -1.259 3.598 1.00 77.19 98 THR A O 1
ATOM 696 N N . ASN A 1 99 ? -17.508 -2.038 1.523 1.00 87.62 99 ASN A N 1
ATOM 697 C CA . ASN A 1 99 ? -16.544 -3.068 1.901 1.00 87.62 99 ASN A CA 1
ATOM 698 C C . ASN A 1 99 ? -15.117 -2.538 2.007 1.00 87.62 99 ASN A C 1
ATOM 700 O O . ASN A 1 99 ? -14.190 -3.294 2.287 1.00 87.62 99 ASN A O 1
ATOM 704 N N . THR A 1 100 ? -14.920 -1.245 1.767 1.00 92.69 100 THR A N 1
ATOM 705 C CA . THR A 1 100 ? -13.627 -0.601 1.967 1.00 92.69 100 THR A CA 1
ATOM 706 C C . THR A 1 100 ? -13.241 -0.688 3.443 1.00 92.69 100 THR A C 1
ATOM 708 O O . THR A 1 100 ? -14.011 -0.303 4.322 1.00 92.69 100 THR A O 1
ATOM 711 N N . ILE A 1 101 ? -12.031 -1.171 3.703 1.00 94.38 101 ILE A N 1
ATOM 712 C CA . ILE A 1 101 ? -11.387 -1.132 5.016 1.00 94.38 101 ILE A CA 1
ATOM 713 C C . ILE A 1 101 ? -10.544 0.140 5.094 1.00 94.38 101 ILE A C 1
ATOM 715 O O . ILE A 1 101 ? -10.718 0.958 5.993 1.00 94.38 101 ILE A O 1
ATOM 719 N N . LEU A 1 102 ? -9.679 0.348 4.101 1.00 94.75 102 LEU A N 1
ATOM 720 C CA . LEU A 1 102 ? -8.781 1.494 4.027 1.00 94.75 102 LEU A CA 1
ATOM 721 C C . LEU A 1 102 ? -8.632 1.935 2.574 1.00 94.75 102 LEU A C 1
ATOM 723 O O . LEU A 1 102 ? -8.453 1.099 1.689 1.00 94.75 102 LEU A O 1
ATOM 727 N N . ARG A 1 103 ? -8.677 3.240 2.324 1.00 94.25 103 ARG A N 1
ATOM 728 C CA . ARG A 1 103 ? -8.412 3.816 1.006 1.00 94.25 103 ARG A CA 1
ATOM 729 C C . ARG A 1 103 ? -7.334 4.877 1.116 1.00 94.25 103 ARG A C 1
ATOM 731 O O . ARG A 1 103 ? -7.437 5.749 1.973 1.00 94.25 103 ARG A O 1
ATOM 738 N N . GLY A 1 104 ? -6.332 4.792 0.254 1.00 93.62 104 GLY A N 1
ATOM 739 C CA . GLY A 1 104 ? -5.336 5.833 0.068 1.00 93.62 104 GLY A CA 1
ATOM 740 C C . GLY A 1 104 ? -5.445 6.421 -1.330 1.00 93.62 104 GLY A C 1
ATOM 741 O O . GLY A 1 104 ? -5.353 5.679 -2.304 1.00 93.62 104 GLY A O 1
ATOM 742 N N . ASP A 1 105 ? -5.618 7.732 -1.433 1.00 93.25 105 ASP A N 1
ATOM 743 C CA . ASP A 1 105 ? -5.586 8.467 -2.699 1.00 93.25 105 ASP A CA 1
ATOM 744 C C . ASP A 1 105 ? -4.338 9.351 -2.711 1.00 93.25 105 ASP A C 1
ATOM 746 O O . ASP A 1 105 ? -4.117 10.134 -1.784 1.00 93.25 105 ASP A O 1
ATOM 750 N N . ALA A 1 106 ? -3.508 9.191 -3.738 1.00 91.56 106 ALA A N 1
ATOM 751 C CA . ALA A 1 106 ? -2.232 9.867 -3.897 1.00 91.56 106 ALA A CA 1
ATOM 752 C C . ALA A 1 106 ? -2.227 10.704 -5.182 1.00 91.56 106 ALA A C 1
ATOM 754 O O . ALA A 1 106 ? -2.117 10.172 -6.282 1.00 91.56 106 ALA A O 1
ATOM 755 N N . ASP A 1 107 ? -2.280 12.021 -5.048 1.00 89.56 107 ASP A N 1
ATOM 756 C CA . ASP A 1 107 ? -1.926 12.960 -6.112 1.00 89.56 107 ASP A CA 1
ATOM 757 C C . ASP A 1 107 ? -0.403 13.018 -6.310 1.00 89.56 107 ASP A C 1
ATOM 759 O O . ASP A 1 107 ? 0.076 13.236 -7.424 1.00 89.56 107 ASP A O 1
ATOM 763 N N . VAL A 1 108 ? 0.359 12.804 -5.228 1.00 86.06 108 VAL A N 1
ATOM 764 C CA . VAL A 1 108 ? 1.824 12.814 -5.209 1.00 86.06 108 VAL A CA 1
ATOM 765 C C . VAL A 1 108 ? 2.349 11.692 -4.310 1.00 86.06 108 VAL A C 1
ATOM 767 O O . VAL A 1 108 ? 2.120 11.662 -3.104 1.00 86.06 108 VAL A O 1
ATOM 770 N N . GLY A 1 109 ? 3.109 10.782 -4.905 1.00 90.75 109 GLY A N 1
ATOM 771 C CA . GLY A 1 109 ? 3.922 9.769 -4.241 1.00 90.75 109 GLY A CA 1
ATOM 772 C C . GLY A 1 109 ? 5.251 9.591 -4.969 1.00 90.75 109 GLY A C 1
ATOM 773 O O . GLY A 1 109 ? 5.513 10.233 -5.990 1.00 90.75 109 GLY A O 1
ATOM 774 N N . SER A 1 110 ? 6.103 8.705 -4.461 1.00 92.25 110 SER A N 1
ATOM 775 C CA . SER A 1 110 ? 7.410 8.441 -5.062 1.00 92.25 110 SER A CA 1
ATOM 776 C C . SER A 1 110 ? 7.652 6.950 -5.224 1.00 92.25 110 SER A C 1
ATOM 778 O O . SER A 1 110 ? 7.688 6.214 -4.245 1.00 92.25 110 SER A O 1
ATOM 780 N N . PHE A 1 111 ? 7.908 6.515 -6.453 1.00 93.44 111 PHE A N 1
ATOM 781 C CA . PHE A 1 111 ? 8.636 5.281 -6.715 1.00 93.44 111 PHE A CA 1
ATOM 782 C C . PHE A 1 111 ? 10.115 5.531 -6.445 1.00 93.44 111 PHE A C 1
ATOM 784 O O . PHE A 1 111 ? 10.668 6.518 -6.931 1.00 93.44 111 PHE A O 1
ATOM 791 N N . LEU A 1 112 ? 10.761 4.647 -5.702 1.00 93.12 112 LEU A N 1
ATOM 792 C CA . LEU A 1 112 ? 12.189 4.686 -5.433 1.00 93.12 112 LEU A CA 1
ATOM 793 C C . LEU A 1 112 ? 12.788 3.327 -5.779 1.00 93.12 112 LEU A C 1
ATOM 795 O O . LEU A 1 112 ? 12.237 2.296 -5.407 1.00 93.12 112 LEU A O 1
ATOM 799 N N . SER A 1 113 ? 13.929 3.313 -6.459 1.00 90.44 113 SER A N 1
ATOM 800 C CA . SER A 1 113 ? 14.694 2.099 -6.728 1.00 90.44 113 SER A CA 1
ATOM 801 C C . SER A 1 113 ? 16.167 2.330 -6.422 1.00 90.44 113 SER A C 1
ATOM 803 O O . SER A 1 113 ? 16.779 3.258 -6.951 1.00 90.44 113 SER A O 1
ATOM 805 N N . ILE A 1 114 ? 16.738 1.467 -5.583 1.00 86.56 114 ILE A N 1
ATOM 806 C CA . ILE A 1 114 ? 18.146 1.489 -5.179 1.00 86.56 114 ILE A CA 1
ATOM 807 C C . ILE A 1 114 ? 18.697 0.077 -5.349 1.00 86.56 114 ILE A C 1
ATOM 809 O O . ILE A 1 114 ? 18.332 -0.843 -4.614 1.00 86.56 114 ILE A O 1
ATOM 813 N N . GLY A 1 115 ? 19.566 -0.110 -6.341 1.00 79.94 115 GLY A N 1
ATOM 814 C CA . GLY A 1 115 ? 20.050 -1.442 -6.700 1.00 79.94 115 GLY A CA 1
ATOM 815 C C . GLY A 1 115 ? 18.891 -2.384 -7.046 1.00 79.94 115 GLY A C 1
ATOM 816 O O . GLY A 1 115 ? 18.143 -2.123 -7.985 1.00 79.94 115 GLY A O 1
ATOM 817 N N . ALA A 1 116 ? 18.749 -3.471 -6.283 1.00 75.12 116 ALA A N 1
ATOM 818 C CA . ALA A 1 116 ? 17.705 -4.484 -6.469 1.00 75.12 116 ALA A CA 1
ATOM 819 C C . ALA A 1 116 ? 16.442 -4.260 -5.612 1.00 75.12 116 ALA A C 1
ATOM 821 O O . ALA A 1 116 ? 15.508 -5.057 -5.693 1.00 75.12 116 ALA A O 1
ATOM 822 N N . SER A 1 117 ? 16.413 -3.209 -4.790 1.00 85.00 117 SER A N 1
ATOM 823 C CA . SER A 1 117 ? 15.286 -2.898 -3.909 1.00 85.00 117 SER A CA 1
ATOM 824 C C . SER A 1 117 ? 14.466 -1.755 -4.486 1.00 85.00 117 SER A C 1
ATOM 826 O O . SER A 1 117 ? 15.031 -0.736 -4.893 1.00 85.00 117 SER A O 1
ATOM 828 N N . SER A 1 118 ? 13.141 -1.885 -4.463 1.00 92.19 118 SER A N 1
ATOM 829 C CA . SER A 1 118 ? 12.243 -0.798 -4.849 1.00 92.19 118 SER A CA 1
ATOM 830 C C . SER A 1 118 ? 11.146 -0.580 -3.811 1.00 92.19 118 SER A C 1
ATOM 832 O O . SER A 1 118 ? 10.759 -1.493 -3.081 1.00 92.19 118 SER A O 1
ATOM 834 N N . SER A 1 119 ? 10.644 0.645 -3.731 1.00 93.94 119 SER A N 1
ATOM 835 C CA . SER A 1 119 ? 9.538 1.007 -2.855 1.00 93.94 119 SER A CA 1
ATOM 836 C C . SER A 1 119 ? 8.651 2.072 -3.485 1.00 93.94 119 SER A C 1
ATOM 838 O O . SER A 1 119 ? 9.076 2.839 -4.346 1.00 93.94 119 SER A O 1
ATOM 840 N N . ILE A 1 120 ? 7.402 2.110 -3.038 1.00 93.75 120 ILE A N 1
ATOM 841 C CA . ILE A 1 120 ? 6.475 3.209 -3.282 1.00 93.75 120 ILE A CA 1
ATOM 842 C C . ILE A 1 120 ? 6.256 3.888 -1.943 1.00 93.75 120 ILE A C 1
ATOM 844 O O . ILE A 1 120 ? 5.870 3.232 -0.978 1.00 93.75 120 ILE A O 1
ATOM 848 N N . LEU A 1 121 ? 6.532 5.181 -1.891 1.00 92.19 121 LEU A N 1
ATOM 849 C CA . LEU A 1 121 ? 6.448 6.001 -0.697 1.00 92.19 121 LEU A CA 1
ATOM 850 C C . LEU A 1 121 ? 5.282 6.973 -0.847 1.00 92.19 121 LEU A C 1
ATOM 852 O O . LEU A 1 121 ? 5.209 7.710 -1.835 1.00 92.19 121 LEU A O 1
ATOM 856 N N . PHE A 1 122 ? 4.415 6.992 0.157 1.00 88.94 122 PHE A N 1
ATOM 857 C CA . PHE A 1 122 ? 3.375 7.993 0.320 1.00 88.94 122 PHE A CA 1
ATOM 858 C C . PHE A 1 122 ? 3.489 8.599 1.714 1.00 88.94 122 PHE A C 1
ATOM 860 O O . PHE A 1 122 ? 3.458 7.883 2.712 1.00 88.94 122 PHE A O 1
ATOM 867 N N . SER A 1 123 ? 3.602 9.916 1.787 1.00 80.12 123 SER A N 1
ATOM 868 C CA . SER A 1 123 ? 3.767 10.648 3.043 1.00 80.12 123 SER A CA 1
ATOM 869 C C . SER A 1 123 ? 2.930 11.915 3.001 1.00 80.12 123 SER A C 1
ATOM 871 O O . SER A 1 123 ? 2.898 12.592 1.973 1.00 80.12 123 SER A O 1
ATOM 873 N N . ASN A 1 124 ? 2.287 12.258 4.111 1.00 75.44 124 ASN A N 1
ATOM 874 C CA . ASN A 1 124 ? 1.647 13.557 4.298 1.00 75.44 124 ASN A CA 1
ATOM 875 C C . ASN A 1 124 ? 2.018 14.106 5.679 1.00 75.44 124 ASN A C 1
ATOM 877 O O . ASN A 1 124 ? 1.711 13.430 6.662 1.00 75.44 124 ASN A O 1
ATOM 881 N N . PRO A 1 125 ? 2.593 15.322 5.807 1.00 62.56 125 PRO A N 1
ATOM 882 C CA . PRO A 1 125 ? 2.929 16.315 4.769 1.00 62.56 125 PRO A CA 1
ATOM 883 C C . PRO A 1 125 ? 4.228 16.020 3.981 1.00 62.56 125 PRO A C 1
ATOM 885 O O . PRO A 1 125 ? 5.102 15.329 4.499 1.00 62.56 125 PRO A O 1
ATOM 888 N N . PRO A 1 126 ? 4.405 16.583 2.762 1.00 54.38 126 PRO A N 1
ATOM 889 C CA . PRO A 1 126 ? 3.586 17.619 2.133 1.00 54.38 126 PRO A CA 1
ATOM 890 C C . PRO A 1 126 ? 2.505 17.053 1.197 1.00 54.38 126 PRO A C 1
ATOM 892 O O . PRO A 1 126 ? 2.747 16.107 0.464 1.00 54.38 126 PRO A O 1
ATOM 895 N N . VAL A 1 127 ? 1.326 17.681 1.271 1.00 64.25 127 VAL A N 1
ATOM 896 C CA . VAL A 1 127 ? 0.144 17.660 0.381 1.00 64.25 127 VAL A CA 1
ATOM 897 C C . VAL A 1 127 ? 0.194 16.697 -0.815 1.00 64.25 127 VAL A C 1
ATOM 899 O O . VAL A 1 127 ? 1.068 16.800 -1.670 1.00 64.25 127 VAL A O 1
ATOM 902 N N . GLY A 1 128 ? -0.835 15.857 -0.943 1.00 77.81 128 GLY A N 1
ATOM 903 C CA . GLY A 1 128 ? -1.028 15.001 -2.119 1.00 77.81 128 GLY A CA 1
ATOM 904 C C . GLY A 1 128 ? -1.121 13.516 -1.802 1.00 77.81 128 GLY A C 1
ATOM 905 O O . GLY A 1 128 ? -1.158 12.710 -2.716 1.00 77.81 128 GLY A O 1
ATOM 906 N N . PHE A 1 129 ? -1.196 13.134 -0.532 1.00 88.19 129 PHE A N 1
ATOM 907 C CA . PHE A 1 129 ? -1.678 11.820 -0.128 1.00 88.19 129 PHE A CA 1
ATOM 908 C C . PHE A 1 129 ? -2.814 12.028 0.873 1.00 88.19 129 PHE A C 1
ATOM 910 O O . PHE A 1 129 ? -2.759 12.961 1.672 1.00 88.19 129 PHE A O 1
ATOM 917 N N . SER A 1 130 ? -3.859 11.211 0.796 1.00 89.75 130 SER A N 1
ATOM 918 C CA . SER A 1 130 ? -4.992 11.193 1.719 1.00 89.75 130 SER A CA 1
ATOM 919 C C . SER A 1 130 ? -5.330 9.755 2.076 1.00 89.75 130 SER A C 1
ATOM 921 O O . SER A 1 130 ? -5.346 8.887 1.206 1.00 89.75 130 SER A O 1
ATOM 923 N N . LEU A 1 131 ? -5.585 9.499 3.358 1.00 90.75 131 LEU A N 1
ATOM 924 C CA . LEU A 1 131 ? -5.941 8.181 3.861 1.00 90.75 131 LEU A CA 1
ATOM 925 C C . LEU A 1 131 ? -7.314 8.247 4.528 1.00 90.75 131 LEU A C 1
ATOM 927 O O . LEU A 1 131 ? -7.522 9.000 5.477 1.00 90.75 131 LEU A O 1
ATOM 931 N N . THR A 1 132 ? -8.251 7.448 4.030 1.00 91.81 132 THR A N 1
ATOM 932 C CA . THR A 1 132 ? -9.639 7.414 4.491 1.00 91.81 132 THR A CA 1
ATOM 933 C C . THR A 1 132 ? -9.969 6.034 5.048 1.00 91.81 132 THR A C 1
ATOM 935 O O . THR A 1 132 ? -9.822 5.018 4.362 1.00 91.81 132 THR A O 1
ATOM 938 N N . ALA A 1 133 ? -10.443 5.996 6.295 1.00 92.50 133 ALA A N 1
ATOM 939 C CA . ALA A 1 133 ? -10.998 4.787 6.893 1.00 92.50 133 ALA A CA 1
ATOM 940 C C . ALA A 1 133 ? -12.351 4.462 6.250 1.00 92.50 133 ALA A C 1
ATOM 942 O O . ALA A 1 133 ? -13.246 5.307 6.220 1.00 92.50 133 ALA A O 1
ATOM 943 N N . GLY A 1 134 ? -12.506 3.239 5.749 1.00 91.88 134 GLY A N 1
ATOM 944 C CA . GLY A 1 134 ? -13.809 2.736 5.330 1.00 91.88 134 GLY A CA 1
ATOM 945 C C . GLY A 1 134 ? -14.614 2.192 6.513 1.00 91.88 134 GLY A C 1
ATOM 946 O O . GLY A 1 134 ? -14.118 2.119 7.639 1.00 91.88 134 GLY A O 1
ATOM 947 N N . GLN A 1 135 ? -15.868 1.804 6.268 1.00 89.25 135 GLN A N 1
ATOM 948 C CA . GLN A 1 135 ? -16.799 1.417 7.336 1.00 89.25 135 GLN A CA 1
ATOM 949 C C . GLN A 1 135 ? -16.293 0.231 8.168 1.00 89.25 135 GLN A C 1
ATOM 951 O O . GLN A 1 135 ? -16.459 0.222 9.383 1.00 89.25 135 GLN A O 1
ATOM 956 N N . GLU A 1 136 ? -15.633 -0.737 7.531 1.00 91.00 136 GLU A N 1
ATOM 957 C CA . GLU A 1 136 ? -15.047 -1.901 8.206 1.00 91.00 136 GLU A CA 1
ATOM 958 C C . GLU A 1 136 ? -13.986 -1.493 9.240 1.00 91.00 136 GLU A C 1
ATOM 960 O O . GLU A 1 136 ? -13.956 -2.026 10.348 1.00 91.00 136 GLU A O 1
ATOM 965 N N . LEU A 1 137 ? -13.155 -0.494 8.920 1.00 91.50 137 LEU A N 1
ATOM 966 C CA . LEU A 1 137 ? -12.184 0.050 9.869 1.00 91.50 137 LEU A CA 1
ATOM 967 C C . LEU A 1 137 ? -12.872 0.900 10.947 1.00 91.50 137 LEU A C 1
ATOM 969 O O . LEU A 1 137 ? -12.545 0.782 12.123 1.00 91.50 137 LEU A O 1
ATOM 973 N N . LEU A 1 138 ? -13.861 1.718 10.581 1.00 90.69 138 LEU A N 1
ATOM 974 C CA . LEU A 1 138 ? -14.617 2.517 11.554 1.00 90.69 138 LEU A CA 1
ATOM 975 C C . LEU A 1 138 ? -15.339 1.652 12.600 1.00 90.69 138 LEU A C 1
ATOM 977 O O . LEU A 1 138 ? -15.469 2.079 13.742 1.00 90.69 138 LEU A O 1
ATOM 981 N N . ASN A 1 139 ? -15.767 0.439 12.239 1.00 89.38 139 ASN A N 1
ATOM 982 C CA . ASN A 1 139 ? -16.421 -0.499 13.157 1.00 89.38 139 ASN A CA 1
ATOM 9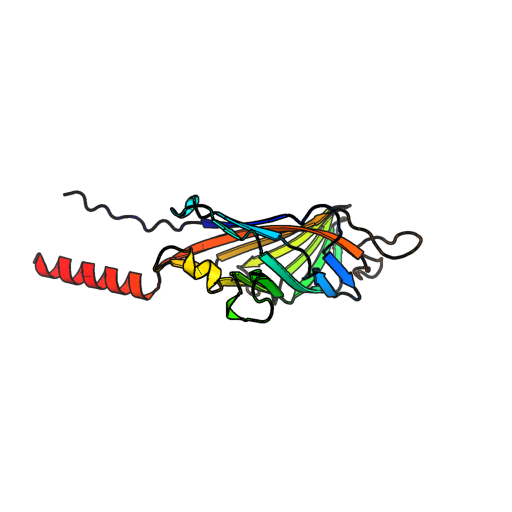83 C C . ASN A 1 139 ? -15.483 -1.050 14.244 1.00 89.38 139 ASN A C 1
ATOM 985 O O . ASN A 1 139 ? -15.963 -1.508 15.280 1.00 89.38 139 ASN A O 1
ATOM 989 N N . VAL A 1 140 ? -14.167 -1.040 14.005 1.00 89.50 140 VAL A N 1
ATOM 990 C CA . VAL A 1 140 ? -13.164 -1.565 14.948 1.00 89.50 140 VAL A CA 1
ATOM 991 C C . VAL A 1 140 ? -12.425 -0.456 15.692 1.00 89.50 140 VAL A C 1
ATOM 993 O O . VAL A 1 140 ? -11.836 -0.706 16.743 1.00 89.50 140 VAL A O 1
ATOM 996 N N . LEU A 1 141 ? -12.466 0.775 15.175 1.00 88.31 141 LEU A N 1
ATOM 997 C CA . LEU A 1 141 ? -11.918 1.932 15.868 1.00 88.31 141 LEU A CA 1
ATOM 998 C C . LEU A 1 141 ? -12.746 2.260 17.123 1.00 88.31 141 LEU A C 1
ATOM 1000 O O . LEU A 1 141 ? -13.974 2.142 17.114 1.00 88.31 141 LEU A O 1
ATOM 1004 N N . PRO A 1 142 ? -12.103 2.736 18.205 1.00 86.06 142 PRO A N 1
ATOM 1005 C CA . PRO A 1 142 ? -12.827 3.247 19.358 1.00 86.06 142 PRO A CA 1
ATOM 1006 C C . PRO A 1 142 ? -13.778 4.382 18.967 1.00 86.06 142 PRO A C 1
ATOM 1008 O O . PRO A 1 142 ? -13.437 5.263 18.172 1.00 86.06 142 PRO A O 1
ATOM 1011 N N . ALA A 1 143 ? -14.969 4.382 19.566 1.00 83.44 143 ALA A N 1
ATOM 1012 C CA . ALA A 1 143 ? -15.990 5.379 19.276 1.00 83.44 143 ALA A CA 1
ATOM 1013 C C . ALA A 1 143 ? -15.457 6.809 19.477 1.00 83.44 143 ALA A C 1
ATOM 1015 O O . ALA A 1 143 ? -14.889 7.144 20.517 1.00 83.44 143 ALA A O 1
ATOM 1016 N N . GLY A 1 144 ? -15.679 7.663 18.477 1.00 79.25 144 GLY A N 1
ATOM 1017 C CA . GLY A 1 144 ? -15.281 9.069 18.514 1.00 79.25 144 GLY A CA 1
ATOM 1018 C C . GLY A 1 144 ? -13.830 9.349 18.111 1.00 79.25 144 GLY A C 1
ATOM 1019 O O . GLY A 1 144 ? -13.429 10.513 18.182 1.00 79.25 144 GLY A O 1
ATOM 1020 N N . LEU A 1 145 ? -13.064 8.346 17.666 1.00 83.00 145 LEU A N 1
ATOM 1021 C CA . LEU A 1 145 ? -11.731 8.528 17.082 1.00 83.00 145 LEU A CA 1
ATOM 1022 C C . LEU A 1 145 ? -11.760 8.447 15.552 1.00 83.00 145 LEU A C 1
ATOM 1024 O O . LEU A 1 145 ? -12.522 7.681 14.968 1.00 83.00 145 LEU A O 1
ATOM 1028 N N . PHE A 1 146 ? -10.894 9.232 14.914 1.00 85.94 146 PHE A N 1
ATOM 1029 C CA . PHE A 1 146 ? -10.723 9.283 13.463 1.00 85.94 146 PHE A CA 1
ATOM 1030 C C . PHE A 1 146 ? -9.242 9.295 13.092 1.00 85.94 146 PHE A C 1
ATOM 1032 O O . PHE A 1 146 ? -8.412 9.775 13.869 1.00 85.94 146 PHE A O 1
ATOM 1039 N N . LEU A 1 147 ? -8.924 8.805 11.890 1.00 88.19 147 LEU A N 1
ATOM 1040 C CA . LEU A 1 147 ? -7.585 8.944 11.321 1.00 88.19 147 LEU A CA 1
ATOM 1041 C C . LEU A 1 147 ? -7.288 10.431 11.101 1.00 88.19 147 LEU A C 1
ATOM 1043 O O . LEU A 1 147 ? -8.027 11.137 10.414 1.00 88.19 147 LEU A O 1
ATOM 1047 N N . ALA A 1 148 ? -6.213 10.907 11.711 1.00 85.88 148 ALA A N 1
ATOM 1048 C CA . ALA A 1 148 ? -5.687 12.239 11.498 1.00 85.88 148 ALA A CA 1
ATOM 1049 C C . ALA A 1 148 ? -5.021 12.325 10.116 1.00 85.88 148 ALA A C 1
ATOM 1051 O O . ALA A 1 148 ? -4.536 11.316 9.600 1.00 85.88 148 ALA A O 1
ATOM 1052 N N . PRO A 1 149 ? -4.895 13.530 9.536 1.00 79.88 149 PRO A N 1
ATOM 1053 C CA . PRO A 1 149 ? -4.246 13.721 8.244 1.00 79.88 149 PRO A CA 1
ATOM 1054 C C . PRO A 1 149 ? -2.713 13.557 8.283 1.00 79.88 149 PRO A C 1
ATOM 1056 O O . PRO A 1 149 ? -2.044 13.967 7.345 1.00 79.88 149 PRO A O 1
ATOM 1059 N N . LEU A 1 150 ? -2.148 12.995 9.354 1.00 82.75 150 LEU A N 1
ATOM 1060 C CA . LEU A 1 150 ? -0.729 12.672 9.465 1.00 82.75 150 LEU A CA 1
ATOM 1061 C C . LEU A 1 150 ? -0.579 11.158 9.330 1.00 82.75 150 LEU A C 1
ATOM 1063 O O . LEU A 1 150 ? -0.957 10.405 10.235 1.00 82.75 150 LEU A O 1
ATOM 1067 N N . PHE A 1 151 ? -0.065 10.737 8.183 1.00 85.88 151 PHE A N 1
ATOM 1068 C CA . PHE A 1 151 ? 0.125 9.336 7.847 1.00 85.88 151 PHE A CA 1
ATOM 1069 C C . PHE A 1 151 ? 1.342 9.165 6.948 1.00 85.88 151 PHE A C 1
ATOM 1071 O O . PHE A 1 151 ? 1.623 9.991 6.077 1.00 85.88 151 PHE A O 1
ATOM 1078 N N . ASP A 1 152 ? 2.000 8.032 7.140 1.00 88.38 152 ASP A N 1
ATOM 1079 C CA . ASP A 1 152 ? 3.080 7.550 6.297 1.00 88.38 152 ASP A CA 1
ATOM 1080 C C . ASP A 1 152 ? 2.713 6.150 5.829 1.00 88.38 152 ASP A C 1
ATOM 1082 O O . ASP A 1 152 ? 2.202 5.336 6.600 1.00 88.38 152 ASP A O 1
ATOM 1086 N N . SER A 1 153 ? 2.945 5.846 4.559 1.00 91.12 153 SER A N 1
ATOM 1087 C CA . SER A 1 153 ? 2.738 4.502 4.044 1.00 91.12 153 SER A CA 1
ATOM 1088 C C . SER A 1 153 ? 3.738 4.142 2.962 1.00 91.12 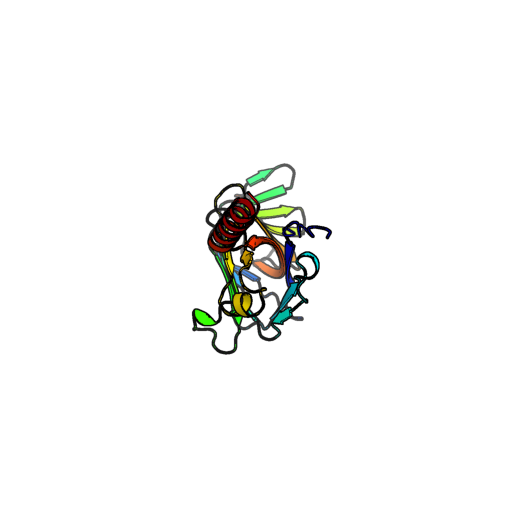153 SER A C 1
ATOM 1090 O O . SER A 1 153 ? 4.183 4.977 2.173 1.00 91.12 153 SER A O 1
ATOM 1092 N N . VAL A 1 154 ? 4.119 2.872 2.955 1.00 94.75 154 VAL A N 1
ATOM 1093 C CA . VAL A 1 154 ? 5.150 2.331 2.087 1.00 94.75 154 VAL A CA 1
ATOM 1094 C C . VAL A 1 154 ? 4.689 0.991 1.547 1.00 94.75 154 VAL A C 1
ATOM 1096 O O . VAL A 1 154 ? 4.339 0.091 2.311 1.00 94.75 154 VAL A O 1
ATOM 1099 N N . PHE A 1 155 ? 4.757 0.838 0.227 1.00 95.31 155 PHE A N 1
ATOM 1100 C CA . PHE A 1 155 ? 4.776 -0.475 -0.403 1.00 95.31 155 PHE A CA 1
ATOM 1101 C C . PHE A 1 155 ? 6.227 -0.841 -0.680 1.00 95.31 155 PHE A C 1
ATOM 1103 O O . PHE A 1 155 ? 6.899 -0.202 -1.488 1.00 95.31 155 PHE A O 1
ATOM 1110 N N . THR A 1 156 ? 6.733 -1.858 0.001 1.00 94.69 156 THR A N 1
ATOM 1111 C CA . THR A 1 156 ? 8.021 -2.465 -0.336 1.00 94.69 156 THR A CA 1
ATOM 1112 C C . THR A 1 156 ? 7.809 -3.412 -1.505 1.00 94.69 156 THR A C 1
ATOM 1114 O O . THR A 1 156 ? 6.832 -4.157 -1.516 1.00 94.69 156 THR A O 1
ATOM 1117 N N . ILE A 1 157 ? 8.697 -3.376 -2.495 1.00 93.56 157 ILE A N 1
ATOM 1118 C CA . ILE A 1 157 ? 8.633 -4.212 -3.693 1.00 93.56 157 ILE A CA 1
ATOM 1119 C C . ILE A 1 157 ? 9.857 -5.128 -3.703 1.00 93.56 157 ILE A C 1
ATOM 1121 O O . ILE A 1 157 ? 10.992 -4.676 -3.543 1.00 93.56 157 ILE A O 1
ATOM 1125 N N . THR A 1 158 ? 9.624 -6.424 -3.883 1.00 91.19 158 THR A N 1
ATOM 1126 C CA . THR A 1 158 ? 10.654 -7.471 -3.851 1.00 91.19 158 THR A CA 1
ATOM 1127 C C . THR A 1 158 ? 10.447 -8.476 -4.981 1.00 91.19 158 THR A C 1
ATOM 1129 O O . THR A 1 158 ? 9.402 -8.485 -5.625 1.00 91.19 158 THR A O 1
ATOM 1132 N N . ASP A 1 159 ? 11.455 -9.313 -5.248 1.00 89.25 159 ASP A N 1
ATOM 1133 C CA . ASP A 1 159 ? 11.407 -10.344 -6.301 1.00 89.25 159 ASP A CA 1
ATOM 1134 C C . ASP A 1 159 ? 10.961 -9.798 -7.676 1.00 89.25 159 ASP A C 1
ATOM 1136 O O . ASP A 1 159 ? 10.083 -10.343 -8.355 1.00 89.25 159 ASP A O 1
ATOM 1140 N N . ILE A 1 160 ? 11.555 -8.668 -8.075 1.00 90.88 160 ILE A N 1
ATOM 1141 C CA . ILE A 1 160 ? 11.207 -7.981 -9.319 1.00 90.88 160 ILE A CA 1
ATOM 1142 C C . ILE A 1 160 ? 11.692 -8.795 -10.522 1.00 90.88 160 ILE A C 1
ATOM 1144 O O . ILE A 1 160 ? 12.881 -9.074 -10.687 1.00 90.88 160 ILE A O 1
ATOM 1148 N N . LEU A 1 161 ? 10.757 -9.115 -11.410 1.00 91.25 161 LEU A N 1
ATOM 1149 C CA . LEU A 1 161 ? 10.981 -9.779 -12.684 1.00 91.25 161 LEU A CA 1
ATOM 1150 C C . LEU A 1 161 ? 10.574 -8.847 -13.828 1.00 91.25 161 LEU A C 1
ATOM 1152 O O . LEU A 1 161 ? 9.386 -8.682 -14.110 1.00 91.25 161 LEU A O 1
ATOM 1156 N N . THR A 1 162 ? 11.562 -8.256 -14.498 1.00 91.38 162 THR A N 1
ATOM 1157 C CA . THR A 1 162 ? 11.353 -7.422 -15.688 1.00 91.38 162 THR A CA 1
ATOM 1158 C C . THR A 1 162 ? 11.063 -8.264 -16.931 1.00 91.38 162 THR A C 1
ATOM 1160 O O . THR A 1 162 ? 11.561 -9.382 -17.085 1.00 91.38 162 THR A O 1
ATOM 1163 N N . VAL A 1 163 ? 10.237 -7.723 -17.829 1.00 86.31 163 VAL A N 1
ATOM 1164 C CA . VAL A 1 163 ? 9.824 -8.393 -19.071 1.00 86.31 163 VAL A CA 1
ATOM 1165 C C . VAL A 1 163 ? 10.804 -8.055 -20.202 1.00 86.31 163 VAL A C 1
ATOM 1167 O O . VAL A 1 163 ? 11.038 -6.883 -20.483 1.00 86.31 163 VAL A O 1
ATOM 1170 N N . GLY A 1 164 ? 11.362 -9.073 -20.869 1.00 81.62 164 GLY A N 1
ATOM 1171 C CA . GLY A 1 164 ? 12.254 -8.923 -22.031 1.00 81.62 164 GLY A CA 1
ATOM 1172 C C . GLY A 1 164 ? 13.503 -9.814 -21.984 1.00 81.62 164 GLY A C 1
ATOM 1173 O O . GLY A 1 164 ? 13.842 -10.366 -20.935 1.00 81.62 164 GLY A O 1
ATOM 1174 N N . PHE A 1 165 ? 14.186 -9.961 -23.128 1.00 73.88 165 PHE A N 1
ATOM 1175 C CA . PHE A 1 165 ? 15.482 -10.644 -23.228 1.00 73.88 165 PHE A CA 1
ATOM 1176 C C . PHE A 1 165 ? 16.502 -9.795 -24.017 1.00 73.88 165 PHE A C 1
ATOM 1178 O O . PHE A 1 165 ? 16.214 -9.452 -25.166 1.00 73.88 165 PHE A O 1
ATOM 1185 N N . PRO A 1 166 ? 17.687 -9.477 -23.451 1.00 82.81 166 PRO A N 1
ATOM 1186 C CA . PRO A 1 166 ? 18.093 -9.723 -22.060 1.00 82.81 166 PRO A CA 1
ATOM 1187 C C . PRO A 1 166 ? 17.181 -8.984 -21.064 1.00 82.81 166 PRO A C 1
ATOM 1189 O O . PRO A 1 166 ? 16.494 -8.040 -21.449 1.00 82.81 166 PRO A O 1
ATOM 1192 N N . ARG A 1 167 ? 17.144 -9.424 -19.795 1.00 84.62 167 ARG A N 1
ATOM 1193 C CA . ARG A 1 167 ? 16.295 -8.790 -18.769 1.00 84.62 167 ARG A CA 1
ATOM 1194 C C . ARG A 1 167 ? 16.704 -7.323 -18.606 1.00 84.62 167 ARG A C 1
ATOM 1196 O O . ARG A 1 167 ? 17.834 -7.078 -18.173 1.00 84.62 167 ARG A O 1
ATOM 1203 N N . PRO A 1 168 ? 15.837 -6.354 -18.943 1.00 86.69 168 PRO A N 1
ATOM 1204 C CA . PRO A 1 168 ? 16.190 -4.955 -18.786 1.00 86.69 168 PRO A CA 1
ATOM 1205 C C . PRO A 1 168 ? 16.206 -4.581 -17.293 1.00 86.69 168 PRO A C 1
ATOM 1207 O O . PRO A 1 168 ? 15.560 -5.255 -16.483 1.00 86.69 168 PRO A O 1
ATOM 1210 N N . PRO A 1 169 ? 16.915 -3.510 -16.900 1.00 87.19 169 PRO A N 1
ATOM 1211 C CA . PRO A 1 169 ? 16.790 -2.947 -15.556 1.00 87.19 169 PRO A CA 1
ATOM 1212 C C . PRO A 1 169 ? 15.357 -2.460 -15.294 1.00 87.19 169 PRO A C 1
ATOM 1214 O O . PRO A 1 169 ? 14.608 -2.192 -16.231 1.00 87.19 169 PRO A O 1
ATOM 1217 N N . VAL A 1 170 ? 14.973 -2.296 -14.025 1.00 88.31 170 VAL A N 1
ATOM 1218 C CA . VAL A 1 170 ? 13.649 -1.749 -13.651 1.00 88.31 170 VAL A CA 1
ATOM 1219 C C . VAL A 1 170 ? 13.448 -0.346 -14.227 1.00 88.31 170 VAL A C 1
ATOM 1221 O O . VAL A 1 170 ? 12.362 -0.011 -14.691 1.00 88.31 170 VAL A O 1
ATOM 1224 N N . ILE A 1 171 ? 14.520 0.445 -14.258 1.00 87.75 171 ILE A N 1
ATOM 1225 C CA . ILE A 1 171 ? 14.548 1.784 -14.840 1.00 87.75 171 ILE A CA 1
ATOM 1226 C C . ILE A 1 171 ? 15.423 1.749 -16.085 1.00 87.75 171 ILE A C 1
ATOM 1228 O O . ILE A 1 171 ? 16.613 1.445 -16.012 1.00 87.75 171 ILE A O 1
ATOM 1232 N N . GLY A 1 172 ? 14.816 2.027 -17.233 1.00 83.50 172 GLY A N 1
ATOM 1233 C CA . GLY A 1 172 ? 15.493 2.088 -18.516 1.00 83.50 172 GLY A CA 1
ATOM 1234 C C . GLY A 1 172 ? 16.415 3.309 -18.649 1.00 83.50 172 GLY A C 1
ATOM 1235 O O . GLY A 1 172 ? 16.299 4.269 -17.885 1.00 83.50 172 GLY A O 1
ATOM 1236 N N . PRO A 1 173 ? 17.300 3.319 -19.662 1.00 75.75 173 PRO A N 1
ATOM 1237 C CA . PRO A 1 173 ? 18.273 4.398 -19.881 1.00 75.75 173 PRO A CA 1
ATOM 1238 C C . PRO A 1 173 ? 17.646 5.783 -20.097 1.00 75.75 173 PRO A C 1
ATOM 1240 O O . PRO A 1 173 ? 18.288 6.800 -19.866 1.00 75.75 173 PRO A O 1
ATOM 1243 N N . THR A 1 174 ? 16.390 5.823 -20.540 1.00 79.44 174 THR A N 1
ATOM 1244 C CA . THR A 1 174 ? 15.597 7.034 -20.793 1.00 79.44 174 THR A CA 1
ATOM 1245 C C . THR A 1 174 ? 14.799 7.500 -19.573 1.00 79.44 174 THR A C 1
ATOM 1247 O O . THR A 1 174 ? 13.943 8.370 -19.703 1.00 79.44 174 THR A O 1
ATOM 1250 N N . GLY A 1 175 ? 15.009 6.888 -18.401 1.00 82.25 175 GLY A N 1
ATOM 1251 C CA . GLY A 1 175 ? 14.192 7.131 -17.210 1.00 82.25 175 GLY A CA 1
ATOM 1252 C C . GLY A 1 175 ? 12.819 6.452 -17.260 1.00 82.25 175 GLY A C 1
ATOM 1253 O O . GLY A 1 175 ? 11.986 6.663 -16.388 1.00 82.25 175 GLY A O 1
ATOM 1254 N N . THR A 1 176 ? 12.536 5.624 -18.265 1.00 86.38 176 THR A N 1
ATOM 1255 C CA . THR A 1 176 ? 11.261 4.900 -18.350 1.00 86.38 176 THR A CA 1
ATOM 1256 C C . THR A 1 176 ? 11.251 3.723 -17.377 1.00 86.38 176 THR A C 1
ATOM 1258 O O . THR A 1 176 ? 12.198 2.939 -17.354 1.00 86.38 176 THR A O 1
ATOM 1261 N N . VAL A 1 177 ? 10.183 3.560 -16.593 1.00 88.88 177 VAL A N 1
ATOM 1262 C CA . VAL A 1 177 ? 10.009 2.368 -15.748 1.00 88.88 177 VAL A CA 1
ATOM 1263 C C . VAL A 1 177 ? 9.554 1.206 -16.627 1.00 88.88 177 VAL A C 1
ATOM 1265 O O . VAL A 1 177 ? 8.463 1.238 -17.195 1.00 88.88 177 VAL A O 1
ATOM 1268 N N . ASN A 1 178 ? 10.401 0.189 -16.769 1.00 91.19 178 ASN A N 1
ATOM 1269 C CA . ASN A 1 178 ? 10.122 -0.968 -17.614 1.00 91.19 178 ASN A CA 1
ATOM 1270 C C . ASN A 1 178 ? 9.014 -1.840 -17.020 1.00 91.19 178 ASN A C 1
ATOM 1272 O O . ASN A 1 178 ? 8.783 -1.845 -15.810 1.00 91.19 178 ASN A O 1
ATOM 1276 N N . ASN A 1 179 ? 8.349 -2.620 -17.871 1.00 93.50 179 ASN A N 1
ATOM 1277 C CA . ASN A 1 179 ? 7.339 -3.565 -17.410 1.00 93.50 179 ASN A CA 1
ATOM 1278 C C . ASN A 1 179 ? 7.973 -4.620 -16.495 1.00 93.50 179 ASN A C 1
ATOM 1280 O O . ASN A 1 179 ? 9.024 -5.191 -16.816 1.00 93.50 179 ASN A O 1
ATOM 1284 N N . PHE A 1 180 ? 7.317 -4.905 -15.375 1.00 93.56 180 PHE A N 1
ATOM 1285 C CA . PHE A 1 180 ? 7.768 -5.911 -14.422 1.00 93.56 180 PHE A CA 1
ATOM 1286 C C . PHE A 1 180 ? 6.601 -6.550 -13.682 1.00 93.56 180 PHE A C 1
ATOM 1288 O O . PHE A 1 180 ? 5.513 -5.990 -13.606 1.00 93.56 180 PHE A O 1
ATOM 1295 N N . SER A 1 181 ? 6.864 -7.710 -13.097 1.00 94.19 181 SER A N 1
ATOM 1296 C CA . SER A 1 181 ? 6.040 -8.311 -12.050 1.00 94.19 181 SER A CA 1
ATOM 1297 C C . SER A 1 181 ? 6.874 -8.409 -10.775 1.00 94.19 181 SER A C 1
ATOM 1299 O O . SER A 1 181 ? 8.093 -8.552 -10.860 1.00 94.19 181 SER A O 1
ATOM 1301 N N . ALA A 1 182 ? 6.263 -8.286 -9.603 1.00 93.50 182 ALA A N 1
ATOM 1302 C CA . ALA A 1 182 ? 6.959 -8.313 -8.323 1.00 93.50 182 ALA A CA 1
ATOM 1303 C C . ALA A 1 182 ? 6.038 -8.757 -7.181 1.00 93.50 182 ALA A C 1
ATOM 1305 O O . ALA A 1 182 ? 4.813 -8.743 -7.310 1.00 93.50 182 ALA A O 1
ATOM 1306 N N . ASN A 1 183 ? 6.647 -9.097 -6.050 1.00 93.00 183 ASN A N 1
ATOM 1307 C CA . ASN A 1 183 ? 5.948 -9.218 -4.778 1.00 93.00 183 ASN A CA 1
ATOM 1308 C C . ASN A 1 183 ? 5.946 -7.859 -4.079 1.00 93.00 183 ASN A C 1
ATOM 1310 O O . ASN A 1 183 ? 6.856 -7.043 -4.263 1.00 93.00 183 ASN A O 1
ATOM 1314 N N . THR A 1 184 ? 4.965 -7.628 -3.223 1.00 93.75 184 THR A N 1
ATOM 1315 C CA . THR A 1 184 ? 4.871 -6.427 -2.413 1.00 93.75 184 THR A CA 1
ATOM 1316 C C . THR A 1 184 ? 4.424 -6.707 -0.981 1.00 93.75 184 THR A C 1
ATOM 1318 O O . THR A 1 184 ? 3.815 -7.720 -0.649 1.00 93.75 184 THR A O 1
ATOM 1321 N N . SER A 1 185 ? 4.788 -5.800 -0.088 1.00 94.25 185 SER A N 1
ATOM 1322 C CA . SER A 1 185 ? 4.269 -5.740 1.270 1.00 94.25 185 SER A CA 1
ATOM 1323 C C .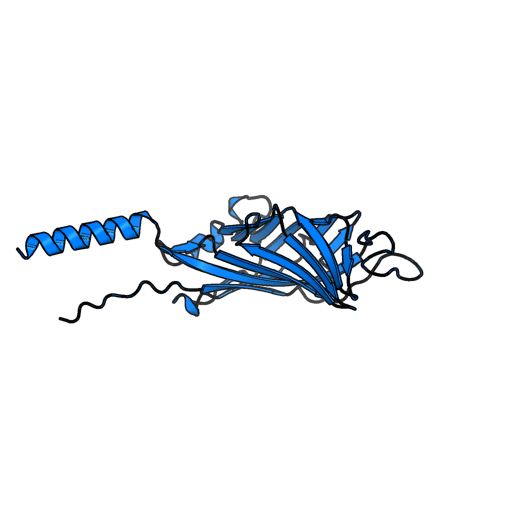 SER A 1 185 ? 3.959 -4.296 1.598 1.00 94.25 185 SER A C 1
ATOM 1325 O O . SER A 1 185 ? 4.705 -3.397 1.208 1.00 94.25 185 SER A O 1
ATOM 1327 N N . PHE A 1 186 ? 2.895 -4.076 2.348 1.00 95.75 186 PHE A N 1
ATOM 1328 C CA . PHE A 1 186 ? 2.479 -2.751 2.771 1.00 95.75 186 PHE A CA 1
ATOM 1329 C C . PHE A 1 186 ? 2.737 -2.568 4.255 1.00 95.75 186 PHE A C 1
ATOM 1331 O O . PHE A 1 186 ? 2.451 -3.453 5.063 1.00 95.75 186 PHE A O 1
ATOM 1338 N N . SER A 1 187 ? 3.222 -1.385 4.602 1.00 95.94 187 SER A N 1
ATOM 1339 C CA . SER A 1 187 ? 3.272 -0.892 5.968 1.00 95.94 187 SER A CA 1
ATOM 1340 C C . SER A 1 187 ? 2.828 0.560 5.971 1.00 95.94 187 SER A C 1
ATOM 1342 O O . SER A 1 187 ? 3.245 1.338 5.114 1.00 95.94 187 SER A O 1
ATOM 1344 N N . GLY A 1 188 ? 1.991 0.939 6.926 1.00 93.56 188 GLY A N 1
ATOM 1345 C CA . GLY A 1 188 ? 1.589 2.323 7.099 1.00 93.56 188 GLY A CA 1
ATOM 1346 C C . GLY A 1 188 ? 1.272 2.659 8.541 1.00 93.56 188 GLY A C 1
ATOM 1347 O O . GLY A 1 188 ? 1.029 1.779 9.367 1.00 93.56 188 GLY A O 1
ATOM 1348 N N . THR A 1 189 ? 1.266 3.946 8.843 1.00 92.81 189 THR A N 1
ATOM 1349 C CA . THR A 1 189 ? 0.911 4.486 10.149 1.00 92.81 189 THR A CA 1
ATOM 1350 C C . THR A 1 189 ? -0.038 5.660 9.980 1.00 92.81 189 THR A C 1
ATOM 1352 O O . THR A 1 189 ? 0.012 6.386 8.989 1.00 92.81 189 THR A O 1
ATOM 1355 N N . ALA A 1 190 ? -0.922 5.848 10.953 1.00 91.00 190 ALA A N 1
ATOM 1356 C CA . ALA A 1 190 ? -1.743 7.044 11.060 1.00 91.00 190 ALA A CA 1
ATOM 1357 C C . ALA A 1 190 ? -1.933 7.409 12.528 1.00 91.00 190 ALA A C 1
ATOM 1359 O O . ALA A 1 190 ? -2.037 6.533 13.389 1.00 91.00 190 ALA A O 1
ATOM 1360 N N . GLN A 1 191 ? -2.014 8.703 12.820 1.00 89.31 191 GLN A N 1
ATOM 1361 C CA . GLN A 1 191 ? -2.422 9.153 14.148 1.00 89.31 191 GLN A CA 1
ATOM 1362 C C . GLN A 1 191 ? -3.941 9.084 14.306 1.00 89.31 191 GLN A C 1
ATOM 1364 O O . GLN A 1 191 ? -4.682 9.275 13.345 1.00 89.31 191 GLN A O 1
ATOM 1369 N N . LEU A 1 192 ? -4.410 8.864 15.531 1.00 88.12 192 LEU A N 1
ATOM 1370 C CA . LEU A 1 192 ? -5.814 9.005 15.893 1.00 88.12 192 LEU A CA 1
ATOM 1371 C C . LEU A 1 192 ? -6.062 10.315 16.628 1.00 88.12 192 LEU A C 1
ATOM 1373 O O . LEU A 1 192 ? -5.334 10.684 17.551 1.00 88.12 192 LEU A O 1
ATOM 1377 N N . VAL A 1 193 ? -7.138 10.993 16.237 1.00 84.81 193 VAL A N 1
ATOM 1378 C CA . VAL A 1 193 ? -7.622 12.209 16.892 1.00 84.81 193 VAL A CA 1
ATOM 1379 C C . VAL A 1 193 ? -9.091 12.066 17.286 1.00 84.81 193 VAL A C 1
ATOM 1381 O O . VAL A 1 193 ? -9.863 11.417 16.573 1.00 84.81 193 VAL A O 1
ATOM 1384 N N . PRO A 1 194 ? -9.512 12.676 18.408 1.00 80.12 194 PRO A N 1
ATOM 1385 C CA . PRO A 1 194 ? -10.922 12.769 18.751 1.00 80.12 194 PRO A CA 1
ATOM 1386 C C . PRO A 1 194 ? -11.714 13.524 17.686 1.00 80.12 194 PRO A C 1
ATOM 1388 O O . PRO A 1 194 ? -11.205 14.434 17.029 1.00 80.12 194 PRO A O 1
ATOM 1391 N N . THR A 1 195 ? -13.003 13.208 17.589 1.00 71.38 195 THR A N 1
ATOM 1392 C CA . THR A 1 195 ? -13.934 13.962 16.748 1.00 71.38 195 THR A CA 1
ATOM 1393 C C . THR A 1 195 ? -13.899 15.434 17.171 1.00 71.38 195 THR A C 1
ATOM 1395 O O . THR A 1 195 ? -14.005 15.706 18.372 1.00 71.38 195 THR A O 1
ATOM 1398 N N . PRO A 1 196 ? -13.835 16.403 16.243 1.00 65.81 196 PRO A N 1
ATOM 1399 C CA . PRO A 1 196 ? -13.814 17.823 16.600 1.00 65.81 196 PRO A CA 1
ATOM 1400 C C . PRO A 1 196 ? -14.948 18.237 17.561 1.00 65.81 196 PRO A C 1
ATOM 1402 O O . PRO A 1 196 ? -14.739 19.031 18.479 1.00 65.81 196 PRO A O 1
ATOM 1405 N N . GLY A 1 197 ? -16.134 17.629 17.424 1.00 60.03 197 GLY A N 1
ATOM 1406 C CA . GLY A 1 197 ? -17.273 17.853 18.322 1.00 60.03 197 GLY A CA 1
ATOM 1407 C C . GLY A 1 197 ? -17.070 17.347 19.758 1.00 60.03 197 GLY A C 1
ATOM 1408 O O . GLY A 1 197 ? -17.567 17.970 20.694 1.00 60.03 197 GLY A O 1
ATOM 1409 N N . ALA A 1 198 ? -16.302 16.273 19.961 1.00 60.47 198 ALA A N 1
ATOM 1410 C CA . ALA A 1 198 ? -16.012 15.736 21.292 1.00 60.47 198 ALA A CA 1
ATOM 1411 C C . ALA A 1 198 ? -15.125 16.694 22.103 1.00 60.47 198 ALA A C 1
ATOM 1413 O O . ALA A 1 198 ? -15.352 16.897 23.296 1.00 60.47 198 ALA A O 1
ATOM 1414 N N . VAL A 1 199 ? -14.169 17.356 21.441 1.00 60.75 199 VAL A N 1
ATOM 1415 C CA . VAL A 1 199 ? -13.325 18.387 22.064 1.00 60.75 199 VAL A CA 1
ATOM 1416 C C . VAL A 1 199 ? -14.168 19.595 22.484 1.00 60.75 199 VAL A C 1
ATOM 1418 O O . VAL A 1 199 ? -14.037 20.077 23.610 1.00 60.75 199 VAL A O 1
ATOM 1421 N N . ALA A 1 200 ? -15.088 20.045 21.624 1.00 61.31 200 ALA A N 1
ATOM 1422 C CA . ALA A 1 200 ? -15.987 21.160 21.924 1.00 61.31 200 ALA A CA 1
ATOM 1423 C C . ALA A 1 200 ? -16.944 20.855 23.094 1.00 61.31 200 ALA A C 1
ATOM 1425 O O . ALA A 1 200 ? -17.126 21.690 23.982 1.00 61.31 200 ALA A O 1
ATOM 1426 N N . LEU A 1 201 ? -17.513 19.646 23.144 1.00 63.03 201 LEU A N 1
ATOM 1427 C CA . LEU A 1 201 ? -18.376 19.192 24.241 1.00 63.03 201 LEU A CA 1
ATOM 1428 C C . LEU A 1 201 ? -17.626 19.079 25.571 1.00 63.03 201 LEU A C 1
ATOM 1430 O O . LEU A 1 201 ? -18.161 19.486 26.602 1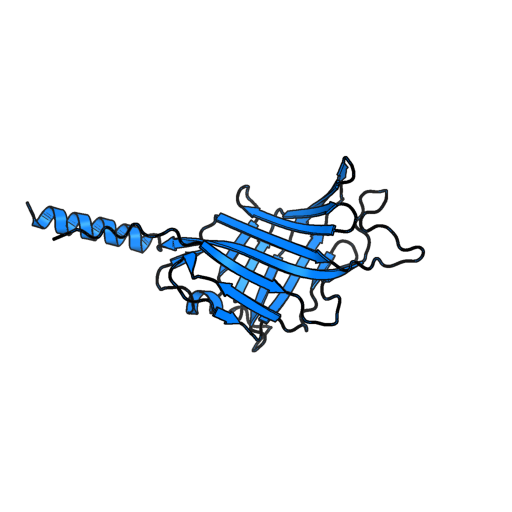.00 63.03 201 LEU A O 1
ATOM 1434 N N . MET A 1 202 ? -16.383 18.594 25.567 1.00 61.53 202 MET A N 1
ATOM 1435 C CA . MET A 1 202 ? -15.560 18.575 26.780 1.00 61.53 202 MET A CA 1
ATOM 1436 C C . MET A 1 202 ? -15.200 19.985 27.258 1.00 61.53 202 MET A C 1
ATOM 1438 O O . MET A 1 202 ? -15.279 20.258 28.456 1.00 61.53 202 MET A O 1
ATOM 1442 N N . ALA A 1 203 ? -14.871 20.901 26.343 1.00 65.69 203 ALA A N 1
ATOM 1443 C CA . ALA A 1 203 ? -14.608 22.297 26.686 1.00 65.69 203 ALA A CA 1
ATOM 1444 C C . ALA A 1 203 ? -15.844 22.971 27.311 1.00 65.69 203 ALA A C 1
ATOM 1446 O O . ALA A 1 203 ? -15.738 23.646 28.338 1.00 65.69 203 ALA A O 1
ATOM 1447 N N . LEU A 1 204 ? -17.033 22.728 26.750 1.00 64.94 204 LEU A N 1
ATOM 1448 C CA . LEU A 1 204 ? -18.304 23.210 27.295 1.00 64.94 204 LEU A CA 1
ATOM 1449 C C . LEU A 1 204 ? -18.635 22.569 28.650 1.00 64.94 204 LEU A C 1
ATOM 1451 O O . LEU A 1 204 ? -19.014 23.277 29.582 1.00 64.94 204 LEU A O 1
ATOM 1455 N N . GLY A 1 205 ? -18.443 21.257 28.800 1.00 62.97 205 GLY A N 1
ATOM 1456 C CA . GLY A 1 205 ? -18.644 20.549 30.067 1.00 62.97 205 GLY A CA 1
ATOM 1457 C C . GLY A 1 205 ? -17.731 21.070 31.181 1.00 62.97 205 GLY A C 1
ATOM 1458 O O . GLY A 1 205 ? -18.192 21.316 32.298 1.00 62.97 205 GLY A O 1
ATOM 1459 N N . GLY A 1 206 ? -16.459 21.330 30.864 1.00 67.00 206 GLY A N 1
ATOM 1460 C CA . GLY A 1 206 ? -15.499 21.950 31.778 1.00 67.00 206 GLY A CA 1
ATOM 1461 C C . GLY A 1 206 ? -15.884 23.380 32.169 1.00 67.00 206 GLY A C 1
ATOM 1462 O O . GLY A 1 206 ? -15.810 23.739 33.345 1.00 67.00 206 GLY A O 1
ATOM 1463 N N . LEU A 1 207 ? -16.376 24.178 31.216 1.00 69.50 207 LEU A N 1
ATOM 1464 C CA . LEU A 1 207 ? -16.853 25.540 31.470 1.00 69.50 207 LEU A CA 1
ATOM 1465 C C . LEU A 1 207 ? -18.086 25.556 32.391 1.00 69.50 207 LEU A C 1
ATOM 1467 O O . LEU A 1 207 ? -18.160 26.363 33.320 1.00 69.50 207 LEU A O 1
ATOM 1471 N N . VAL A 1 208 ? -19.046 24.654 32.167 1.00 67.81 208 VAL A N 1
ATOM 1472 C CA . VAL A 1 208 ? -20.271 24.542 32.978 1.00 67.81 208 VAL A CA 1
ATOM 1473 C C . VAL A 1 208 ? -19.951 24.047 34.392 1.00 67.81 208 VAL A C 1
ATOM 1475 O O . VAL A 1 208 ? -20.452 24.610 35.367 1.00 67.81 208 VAL A O 1
ATOM 1478 N N . ALA A 1 209 ? -19.065 23.056 34.533 1.00 66.12 209 ALA A N 1
ATOM 1479 C CA . ALA A 1 209 ? -18.611 22.577 35.838 1.00 66.12 209 ALA A CA 1
ATOM 1480 C C . ALA A 1 209 ? -17.797 23.639 36.606 1.00 66.12 209 ALA A C 1
ATOM 1482 O O . ALA A 1 209 ? -17.956 23.776 37.820 1.00 66.12 209 ALA A O 1
ATOM 1483 N N . GLY A 1 210 ? -16.968 24.423 35.907 1.00 66.50 210 GLY A N 1
ATOM 1484 C CA . GLY A 1 210 ? -16.203 25.531 36.484 1.00 66.50 210 GLY A CA 1
ATOM 1485 C C . GLY A 1 210 ? -17.081 26.698 36.944 1.00 66.50 210 GLY A C 1
ATOM 1486 O O . GLY A 1 210 ? -16.825 27.275 37.999 1.00 66.50 210 GLY A O 1
ATOM 1487 N N . ARG A 1 211 ? -18.157 27.008 36.207 1.00 59.66 211 ARG A N 1
ATOM 1488 C CA . ARG A 1 211 ? -19.143 28.026 36.608 1.00 59.66 211 ARG A CA 1
ATOM 1489 C C . ARG A 1 211 ? -19.962 27.625 37.829 1.00 59.66 211 ARG A C 1
ATOM 1491 O O . ARG A 1 211 ? -20.292 28.493 38.618 1.00 59.66 211 ARG A O 1
ATOM 1498 N N . ARG A 1 212 ? -20.262 26.336 38.008 1.00 58.19 212 ARG A N 1
ATOM 1499 C CA . ARG A 1 212 ? -21.072 25.845 39.138 1.00 58.19 212 ARG A CA 1
ATOM 1500 C C . ARG A 1 212 ? -20.311 25.792 40.472 1.00 58.19 212 ARG A C 1
ATOM 1502 O O . ARG A 1 212 ? -20.919 25.533 41.503 1.00 58.19 212 ARG A O 1
ATOM 1509 N N . ARG A 1 213 ? -18.986 25.982 40.447 1.00 54.97 213 ARG A N 1
ATOM 1510 C CA . ARG A 1 213 ? -18.116 26.056 41.636 1.00 54.97 213 ARG A CA 1
ATOM 1511 C C . ARG A 1 213 ? -17.791 27.490 42.078 1.00 54.97 213 ARG A C 1
ATOM 1513 O O . ARG A 1 213 ? -17.041 27.645 43.038 1.00 54.97 213 ARG A O 1
ATOM 1520 N N . ARG A 1 214 ? -18.304 28.504 41.381 1.00 52.59 214 ARG A N 1
ATOM 1521 C CA . ARG A 1 214 ? -18.322 29.897 41.847 1.00 52.59 214 ARG A CA 1
ATOM 1522 C C . ARG A 1 214 ? -19.704 30.214 42.392 1.00 52.59 214 ARG A C 1
ATOM 1524 O O . ARG A 1 214 ? -19.753 31.021 43.339 1.00 52.59 214 ARG A O 1
#

pLDDT: mean 84.22, std 13.92, range [33.25, 96.94]

Secondary structure (DSSP, 8-state):
----------PEEEEEEEPPTT---EEEETTEEEE-TT--EEEEEE-GGGTS--EEEEEEEEEEEEEE---EEETTEEEEEEEEEEEEEETTSTT-GGGEEEEEEEEEEEEEEETTEEEEEEEESSSSEEEEE-HHHHTTSPTTEEEEEEEEEEEEEEEEEE-SSS---SB-TTS-B--EEEEEEEEEEEEEEE-HHHHHHHHHHHHHHHHTT-

Foldseek 3Di:
DDPPPPPQPQFKKKKKKFFDPDFLQWWQDPQWIWGNQVGAIWIWIDRVSNPAHIDTLRRKGKTDTKGWAFWDDDPQKIKTWIFAKMFIFRVPPVPDPQRTQKIKGFPTWMWIDHPQWIKIKDFPPPDGIAMAGHPNNVVRDPPQKDFDRGKIKMKIWHPKFFDDPVRAPCQHPRSDRGIIGTTIMMMMMTTIDGHPVVVVVVVVVVVVVVVVVD

Sequence (214 aa):
MALAGTALGQGTVRFSFADPAGGRQLTNAASTLTYDSAAVLSFIVDGSDAGFPSTTFANAGLELRLSVGAAVVNAGVAQAPISGFFRIFNRTNPDSATNTILRGDADVGSFLSIGASSSILFSNPPVGFSLTAGQELLNVLPAGLFLAPLFDSVFTITDILTVGFPRPPVIGPTGTVNNFSANTSFSGTAQLVPTPGAVALMALGGLVAGRRRR